Protein AF-A0A2N1PDI1-F1 (afdb_monomer_lite)

Radius of gyration: 28.23 Å; chains: 1; bounding box: 78×50×109 Å

Secondary structure (DSSP, 8-state):
--SHHHHHHHHHHHHTTT--------EEEEEEB-TT-PBPSS-SEEEEEETTTTEEEEEEB-TTSPBPSS-SEEEEEEGGGTEEEEEEB-TTSPBPSS-SEEEEE-TTT--EEEEEB-TTSPBPSS-SEEEEE-SSSSEEEEEEB-TTSPBPSS-SEEEEEETTEEEEEEB-TTSPBPSS-SEEEEESS---HHHHHTHHHHHHHTT-TT--------------GGG-S----------------

Sequence (245 aa):
MKSLKTMSIMIFLLLIIFGWIVSYTQDLEIYETNKYGIKDVTPSIIIDENSATGDYNVYSVSKYGLRNITPDAIIENNEYLGSWKIYRVSDYGIKDFISSLEAEKSDLDGIVRIYDVNELGFKNIAPSAIIERSTYSDEINIYNVNQYGIKNISPSEIIRKQGNQYNVYTVNEYGIQEITPDRIIEVKEQPTVFGIVLLPSIKQIKFDPGHSKLKVIQRTKELPDSLSEKEGWRSSKKKVELEKE

pLDDT: mean 72.47, std 21.96, range [25.58, 93.38]

Foldseek 3Di:
DPPPVVVVVVVVVVVVVPPPPQPFFWKKFKFFADPVQHTDPAGQKIWTARPVQRKIFIWGADSVNDTQPAGQWIWGDDPVQQKIFIWGADSVNRTDPAGQKMWGQDPPQRKIFIFGADPVNDTQPAGQWIWHQDPVFNKIFIFGADSVNHTDPAGQWIWHDDPQKIFIWGADSVNRTDPHGRMIMGIPGDDDVVVVVCVVVVVVSVDDPPPVPPPPPPPPDPDDPVPPPDPPDDDPDDDDDDDDD

Structure (mmCIF, N/CA/C/O backbone):
data_AF-A0A2N1PDI1-F1
#
_entry.id   AF-A0A2N1PDI1-F1
#
loop_
_atom_site.group_PDB
_atom_site.id
_atom_site.type_symbol
_atom_site.label_atom_id
_atom_site.label_alt_id
_atom_site.label_comp_id
_atom_site.label_asym_id
_atom_site.label_entity_id
_atom_site.label_seq_id
_atom_site.pdbx_PDB_ins_code
_atom_site.Cartn_x
_atom_site.Cartn_y
_atom_site.Cartn_z
_atom_site.occupancy
_atom_site.B_iso_or_equiv
_atom_site.auth_seq_id
_atom_site.auth_comp_id
_atom_site.auth_asym_id
_atom_site.auth_atom_id
_atom_site.pdbx_PDB_model_num
ATOM 1 N N . MET A 1 1 ? 59.670 -27.531 0.613 1.00 55.31 1 MET A N 1
ATOM 2 C CA . MET A 1 1 ? 58.278 -28.034 0.465 1.00 55.31 1 MET A CA 1
ATOM 3 C C . MET A 1 1 ? 57.358 -27.596 1.622 1.00 55.31 1 MET A C 1
ATOM 5 O O . MET A 1 1 ? 56.714 -28.432 2.241 1.00 55.31 1 MET A O 1
ATOM 9 N N . LYS A 1 2 ? 57.249 -26.291 1.926 1.00 51.41 2 LYS A N 1
ATOM 10 C CA . LYS A 1 2 ? 56.298 -25.759 2.937 1.00 51.41 2 LYS A CA 1
ATOM 11 C C . LYS A 1 2 ? 55.282 -24.749 2.372 1.00 51.41 2 LYS A C 1
ATOM 13 O O . LYS A 1 2 ? 54.486 -24.216 3.127 1.00 51.41 2 LYS A O 1
ATOM 18 N N . SER A 1 3 ? 55.271 -24.524 1.055 1.00 55.19 3 SER A N 1
ATOM 19 C CA . SER A 1 3 ? 54.490 -23.441 0.432 1.00 55.19 3 SER A CA 1
ATOM 20 C C . SER A 1 3 ? 53.137 -23.861 -0.156 1.00 55.19 3 SER A C 1
ATOM 22 O O . SER A 1 3 ? 52.322 -22.995 -0.442 1.00 55.19 3 SER A O 1
ATOM 24 N N . LEU A 1 4 ? 52.873 -25.162 -0.351 1.00 50.72 4 LEU A N 1
ATOM 25 C CA . LEU A 1 4 ? 51.616 -25.606 -0.979 1.00 50.72 4 LEU A CA 1
ATOM 26 C C . LEU A 1 4 ? 50.456 -25.776 0.018 1.00 50.72 4 LEU A C 1
ATOM 28 O O . LEU A 1 4 ? 49.300 -25.613 -0.358 1.00 50.72 4 LEU A O 1
ATOM 32 N N . LYS A 1 5 ? 50.738 -26.070 1.297 1.00 52.09 5 LYS A N 1
ATOM 33 C CA . LYS A 1 5 ? 49.682 -26.281 2.307 1.00 52.09 5 LYS A CA 1
ATOM 34 C C . LYS A 1 5 ? 49.028 -24.978 2.778 1.00 52.09 5 LYS A C 1
ATOM 36 O O . LYS A 1 5 ? 47.844 -24.979 3.080 1.00 52.09 5 LYS A O 1
ATOM 41 N N . THR A 1 6 ? 49.764 -23.870 2.801 1.00 52.34 6 THR A N 1
ATOM 42 C CA . THR A 1 6 ? 49.234 -22.558 3.209 1.00 52.34 6 THR A CA 1
ATOM 43 C C . THR A 1 6 ? 48.345 -21.930 2.136 1.00 52.34 6 THR A C 1
ATOM 45 O O . THR A 1 6 ? 47.346 -21.296 2.464 1.00 52.34 6 THR A O 1
ATOM 48 N N . MET A 1 7 ? 48.639 -22.175 0.857 1.00 49.62 7 MET A N 1
ATOM 49 C CA . MET A 1 7 ? 47.866 -21.617 -0.257 1.00 49.62 7 MET A CA 1
ATOM 50 C C . MET A 1 7 ? 46.490 -22.293 -0.421 1.00 49.62 7 MET A C 1
ATOM 52 O O . MET A 1 7 ? 45.510 -21.629 -0.744 1.00 49.62 7 MET A O 1
ATOM 56 N N . SER A 1 8 ? 46.381 -23.587 -0.090 1.00 48.78 8 SER A N 1
ATOM 57 C CA . SER A 1 8 ? 45.099 -24.312 -0.096 1.00 48.78 8 SER A CA 1
ATOM 58 C C . SER A 1 8 ? 44.165 -23.906 1.052 1.00 48.78 8 SER A C 1
ATOM 60 O O . SER A 1 8 ? 42.950 -23.984 0.901 1.00 48.78 8 SER A O 1
ATOM 62 N N . ILE A 1 9 ? 44.714 -23.458 2.187 1.00 53.00 9 ILE A N 1
ATOM 63 C CA . ILE A 1 9 ? 43.927 -23.001 3.345 1.00 53.00 9 ILE A CA 1
ATOM 64 C C . ILE A 1 9 ? 43.376 -21.587 3.105 1.00 53.00 9 ILE A C 1
ATOM 66 O O . ILE A 1 9 ? 42.239 -21.314 3.479 1.00 53.00 9 ILE A O 1
ATOM 70 N N . MET A 1 10 ? 44.114 -20.713 2.407 1.00 50.94 10 MET A N 1
ATOM 71 C CA . MET A 1 10 ? 43.600 -19.385 2.033 1.00 50.94 10 MET A CA 1
ATOM 72 C C . MET A 1 10 ? 42.449 -19.443 1.020 1.00 50.94 10 MET A C 1
ATOM 74 O O . MET A 1 10 ? 41.521 -18.652 1.132 1.00 50.94 10 MET A O 1
ATOM 78 N N . ILE A 1 11 ? 42.461 -20.383 0.069 1.00 52.34 11 ILE A N 1
ATOM 79 C CA . ILE A 1 11 ? 41.369 -20.528 -0.912 1.00 52.34 11 ILE A CA 1
ATOM 80 C C . ILE A 1 11 ? 40.102 -21.109 -0.261 1.00 52.34 11 ILE A C 1
ATOM 82 O O . ILE A 1 11 ? 38.995 -20.707 -0.612 1.00 52.34 11 ILE A O 1
ATOM 86 N N . PHE A 1 12 ? 40.246 -21.979 0.744 1.00 48.53 12 PHE A N 1
ATOM 87 C CA . PHE A 1 12 ? 39.106 -22.507 1.501 1.00 48.53 12 PHE A CA 1
ATOM 88 C C . PHE A 1 12 ? 38.491 -21.459 2.449 1.00 48.53 12 PHE A C 1
ATOM 90 O O . PHE A 1 12 ? 37.282 -21.453 2.654 1.00 48.53 12 PHE A O 1
ATOM 97 N N . LEU A 1 13 ? 39.297 -20.522 2.965 1.00 48.38 13 LEU A N 1
ATOM 98 C CA . LEU A 1 13 ? 38.814 -19.363 3.728 1.00 48.38 13 LEU A CA 1
ATOM 99 C C . LEU A 1 13 ? 38.155 -18.296 2.842 1.00 48.38 13 LEU A C 1
ATOM 101 O O . LEU A 1 13 ? 37.224 -17.643 3.297 1.00 48.38 13 LEU A O 1
ATOM 105 N N . LEU A 1 14 ? 38.573 -18.149 1.578 1.00 43.75 14 LEU A N 1
ATOM 106 C CA . LEU A 1 14 ? 37.973 -17.185 0.646 1.00 43.75 14 LEU A CA 1
ATOM 107 C C . LEU A 1 14 ? 36.560 -17.596 0.184 1.00 43.75 14 LEU A C 1
ATOM 109 O O . LEU A 1 14 ? 35.732 -16.735 -0.100 1.00 43.75 14 LEU A O 1
ATOM 113 N N . LEU A 1 15 ? 36.260 -18.900 0.148 1.00 45.69 15 LEU A N 1
ATOM 114 C CA . LEU A 1 15 ? 34.931 -19.416 -0.211 1.00 45.69 15 LEU A CA 1
ATOM 115 C C . LEU A 1 15 ? 33.895 -19.283 0.918 1.00 45.69 15 LEU A C 1
ATOM 117 O O . LEU A 1 15 ? 32.701 -19.267 0.635 1.00 45.69 15 LEU A O 1
ATOM 121 N N . ILE A 1 16 ? 34.323 -19.105 2.172 1.00 47.19 16 ILE A N 1
ATOM 122 C CA . ILE A 1 16 ? 33.414 -18.823 3.301 1.00 47.19 16 ILE A CA 1
ATOM 123 C C . ILE A 1 16 ? 32.913 -17.363 3.260 1.00 47.19 16 ILE A C 1
ATOM 125 O O . ILE A 1 16 ? 31.867 -17.054 3.819 1.00 47.19 16 ILE A O 1
ATOM 129 N N . ILE A 1 17 ? 33.596 -16.473 2.529 1.00 47.12 17 ILE A N 1
ATOM 130 C CA . ILE A 1 17 ? 33.218 -15.052 2.383 1.00 47.12 17 ILE A CA 1
ATOM 131 C C . ILE A 1 17 ? 32.268 -14.833 1.184 1.00 47.12 17 ILE A C 1
ATOM 133 O O . ILE A 1 17 ? 31.633 -13.790 1.072 1.00 47.12 17 ILE A O 1
ATOM 137 N N . PHE A 1 18 ? 32.112 -15.830 0.304 1.00 41.78 18 PHE A N 1
ATOM 138 C CA . PHE A 1 18 ? 31.147 -15.811 -0.807 1.00 41.78 18 PHE A CA 1
ATOM 139 C C . PHE A 1 18 ? 29.828 -16.531 -0.491 1.00 41.78 18 PHE A C 1
ATOM 141 O O . PHE A 1 18 ? 29.000 -16.731 -1.375 1.00 41.78 18 PHE A O 1
ATOM 148 N N . GLY A 1 19 ? 29.592 -16.865 0.777 1.00 41.03 19 GLY A N 1
ATOM 149 C CA . GLY A 1 19 ? 28.273 -17.220 1.285 1.00 41.03 19 GLY A CA 1
ATOM 150 C C . GLY A 1 19 ? 27.438 -15.978 1.585 1.00 41.03 19 GLY A C 1
ATOM 151 O O . GLY A 1 19 ? 26.934 -15.849 2.695 1.00 41.03 19 GLY A O 1
ATOM 152 N N . TRP A 1 20 ? 27.288 -15.061 0.622 1.00 40.12 20 TRP A N 1
ATOM 153 C CA . TRP A 1 20 ? 26.150 -14.142 0.641 1.00 40.12 20 TRP A CA 1
ATOM 154 C C . TRP A 1 20 ? 24.918 -14.994 0.350 1.00 40.12 20 TRP A C 1
ATOM 156 O O . TRP A 1 20 ? 24.455 -15.107 -0.782 1.00 40.12 20 TRP A O 1
ATOM 166 N N . ILE A 1 21 ? 24.436 -15.677 1.386 1.00 43.81 21 ILE A N 1
ATOM 167 C CA . ILE A 1 21 ? 23.048 -16.095 1.449 1.00 43.81 21 ILE A CA 1
ATOM 168 C C . ILE A 1 21 ? 22.286 -14.776 1.367 1.00 43.81 21 ILE A C 1
ATOM 170 O O . ILE A 1 21 ? 22.264 -14.005 2.324 1.00 43.81 21 ILE A O 1
ATOM 174 N N . VAL A 1 22 ? 21.760 -14.469 0.182 1.00 41.62 22 VAL A N 1
ATOM 175 C CA . VAL A 1 22 ? 20.726 -13.453 0.026 1.00 41.62 22 VAL A CA 1
ATOM 176 C C . VAL A 1 22 ? 19.531 -14.012 0.783 1.00 41.62 22 VAL A C 1
ATOM 178 O O . VAL A 1 22 ? 18.773 -14.832 0.269 1.00 41.62 22 VAL A O 1
ATOM 181 N N . SER A 1 23 ? 19.453 -13.672 2.063 1.00 40.41 23 SER A N 1
ATOM 182 C CA . SER A 1 23 ? 18.281 -13.927 2.880 1.00 40.41 23 SER A CA 1
ATOM 183 C C . SER A 1 23 ? 17.190 -13.003 2.351 1.00 40.41 23 SER A C 1
ATOM 185 O O . SER A 1 23 ? 17.252 -11.791 2.546 1.00 40.41 23 SER A O 1
ATOM 187 N N . TYR A 1 24 ? 16.243 -13.563 1.601 1.00 47.78 24 TYR A N 1
ATOM 188 C CA . TYR A 1 24 ? 14.961 -12.919 1.336 1.00 47.78 24 TYR A CA 1
ATOM 189 C C . TYR A 1 24 ? 14.162 -13.023 2.625 1.00 47.78 24 TYR A C 1
ATOM 191 O O . TYR A 1 24 ? 13.834 -14.136 3.031 1.00 47.78 24 TYR A O 1
ATOM 199 N N . THR A 1 25 ? 13.943 -11.906 3.307 1.00 52.75 25 THR A N 1
ATOM 200 C CA . THR A 1 25 ? 13.273 -11.929 4.610 1.00 52.75 25 THR A CA 1
ATOM 201 C C . THR A 1 25 ? 12.423 -10.686 4.833 1.00 52.75 25 THR A C 1
ATOM 203 O O . THR A 1 25 ? 12.722 -9.940 5.759 1.00 52.75 25 THR A O 1
ATOM 206 N N . GLN A 1 26 ? 11.429 -10.417 3.975 1.00 63.66 26 GLN A N 1
ATOM 207 C CA . GLN A 1 26 ? 10.231 -9.633 4.331 1.00 63.66 26 GLN A CA 1
ATOM 208 C C . GLN A 1 26 ? 9.075 -9.994 3.379 1.00 63.66 26 GLN A C 1
ATOM 210 O O . GLN A 1 26 ? 8.998 -9.460 2.273 1.00 63.66 26 GLN A O 1
ATOM 215 N N . ASP A 1 27 ? 8.163 -10.856 3.840 1.00 76.88 27 ASP A N 1
ATOM 216 C CA . ASP A 1 27 ? 6.909 -11.171 3.143 1.00 76.88 27 ASP A CA 1
ATOM 217 C C . ASP A 1 27 ? 5.730 -10.481 3.856 1.00 76.88 27 ASP A C 1
ATOM 219 O O . ASP A 1 27 ? 5.457 -10.725 5.044 1.00 76.88 27 ASP A O 1
ATOM 223 N N . LEU A 1 28 ? 5.014 -9.617 3.129 1.00 85.25 28 LEU A N 1
ATOM 224 C CA . LEU A 1 28 ? 3.706 -9.094 3.535 1.00 85.25 28 LEU A CA 1
ATOM 225 C C . LEU A 1 28 ? 2.612 -9.797 2.740 1.00 85.25 28 LEU A C 1
ATOM 227 O O . LEU A 1 28 ? 2.666 -9.882 1.514 1.00 85.25 28 LEU A O 1
ATOM 231 N N . GLU A 1 29 ? 1.564 -10.221 3.432 1.00 88.81 29 GLU A N 1
ATOM 232 C CA . GLU A 1 29 ? 0.389 -10.824 2.812 1.00 88.81 29 GLU A CA 1
ATOM 233 C C . GLU A 1 29 ? -0.846 -9.988 3.126 1.00 88.81 29 GLU A C 1
ATOM 235 O O . GLU A 1 29 ? -1.155 -9.727 4.288 1.00 88.81 29 GLU A O 1
ATOM 240 N N . ILE A 1 30 ? -1.582 -9.580 2.097 1.00 88.81 30 ILE A N 1
ATOM 241 C CA . ILE A 1 30 ? -2.824 -8.821 2.257 1.00 88.81 30 ILE A CA 1
ATOM 242 C C . ILE A 1 30 ? -3.985 -9.747 1.970 1.00 88.81 30 ILE A C 1
ATOM 244 O O . ILE A 1 30 ? -4.050 -10.357 0.907 1.00 88.81 30 ILE A O 1
ATOM 248 N N . TYR A 1 31 ? -4.927 -9.805 2.893 1.00 90.69 31 TYR A N 1
ATOM 249 C CA . TYR A 1 31 ? -6.137 -10.597 2.799 1.00 90.69 31 TYR A CA 1
ATOM 250 C C . TYR A 1 31 ? -7.337 -9.670 2.741 1.00 90.69 31 TYR A C 1
ATOM 252 O O . TYR A 1 31 ? -7.447 -8.768 3.571 1.00 90.69 31 TYR A O 1
ATOM 260 N N . GLU A 1 32 ? -8.254 -9.924 1.811 1.00 90.56 32 GLU A N 1
ATOM 261 C CA . GLU A 1 32 ? -9.591 -9.347 1.927 1.00 90.56 32 GLU A CA 1
ATOM 262 C C . GLU A 1 32 ? -10.326 -10.014 3.094 1.00 90.56 32 GLU A C 1
ATOM 264 O O . GLU A 1 32 ? -9.989 -11.121 3.543 1.00 90.56 32 GLU A O 1
ATOM 269 N N . THR A 1 33 ? -11.345 -9.331 3.591 1.00 90.56 33 THR A N 1
ATOM 270 C CA . THR A 1 33 ? -12.288 -9.892 4.548 1.00 90.56 33 THR A CA 1
ATOM 271 C C . THR A 1 33 ? -13.688 -9.904 3.951 1.00 90.56 33 THR A C 1
ATOM 273 O O . THR A 1 33 ? -14.038 -9.143 3.047 1.00 90.56 33 THR A O 1
ATOM 276 N N . ASN A 1 34 ? -14.538 -10.780 4.475 1.00 90.38 34 ASN A N 1
ATOM 277 C CA . ASN A 1 34 ? -15.964 -10.675 4.204 1.00 90.38 34 ASN A CA 1
ATOM 278 C C . ASN A 1 34 ? -16.613 -9.578 5.069 1.00 90.38 34 ASN A C 1
ATOM 280 O O . ASN A 1 34 ? -16.009 -9.043 5.993 1.00 90.38 34 ASN A O 1
ATOM 284 N N . LYS A 1 35 ? -17.908 -9.323 4.848 1.00 89.44 35 LYS A N 1
ATOM 285 C CA . LYS A 1 35 ? -18.717 -8.349 5.613 1.00 89.44 35 LYS A CA 1
ATOM 286 C C . LYS A 1 35 ? -18.777 -8.565 7.138 1.00 89.44 35 LYS A C 1
ATOM 288 O O . LYS A 1 35 ? -19.420 -7.793 7.838 1.00 89.44 35 LYS A O 1
ATOM 293 N N . TYR A 1 36 ? -18.217 -9.662 7.643 1.00 92.06 36 TYR A N 1
ATOM 294 C CA . TYR A 1 36 ? -18.117 -9.975 9.067 1.00 92.06 36 TYR A CA 1
ATOM 295 C C . TYR A 1 36 ? -16.684 -9.811 9.598 1.00 92.06 36 TYR A C 1
ATOM 297 O O . TYR A 1 36 ? -16.414 -10.186 10.737 1.00 92.06 36 TYR A O 1
ATOM 305 N N . GLY A 1 37 ? -15.757 -9.286 8.791 1.00 87.38 37 GLY A N 1
ATOM 306 C CA . GLY A 1 37 ? -14.348 -9.133 9.150 1.00 87.38 37 GLY A CA 1
ATOM 307 C C . GLY A 1 37 ? -13.577 -10.452 9.196 1.00 87.38 37 GLY A C 1
ATOM 308 O O . GLY A 1 37 ? -12.471 -10.493 9.731 1.00 87.38 37 GLY A O 1
ATOM 309 N N . ILE A 1 38 ? -14.149 -11.543 8.674 1.00 91.88 38 ILE A N 1
ATOM 310 C CA . ILE A 1 38 ? -13.460 -12.834 8.620 1.00 91.88 38 ILE A CA 1
ATOM 311 C C . ILE A 1 38 ? -12.529 -12.811 7.415 1.00 91.88 38 ILE A C 1
ATOM 313 O O . ILE A 1 38 ? -12.977 -12.602 6.287 1.00 91.88 38 ILE A O 1
ATOM 317 N N . LYS A 1 39 ? -11.247 -13.037 7.694 1.00 92.56 39 LYS A N 1
ATOM 318 C CA . LYS A 1 39 ? -10.157 -13.111 6.725 1.00 92.56 39 LYS A CA 1
ATOM 319 C C . LYS A 1 39 ? -10.370 -14.239 5.716 1.00 92.56 39 LYS A C 1
ATOM 321 O O . LYS A 1 39 ? -10.692 -15.362 6.118 1.00 92.56 39 LYS A O 1
ATOM 326 N N . ASP A 1 40 ? -10.106 -13.967 4.444 1.00 90.50 40 ASP A N 1
ATOM 327 C CA . ASP A 1 40 ? -10.005 -15.016 3.434 1.00 90.50 40 ASP A CA 1
ATOM 328 C C . ASP A 1 40 ? -8.859 -15.995 3.747 1.00 90.50 40 ASP A C 1
ATOM 330 O O . ASP A 1 40 ? -7.891 -15.679 4.442 1.00 90.50 40 ASP A O 1
ATOM 334 N N . VAL A 1 41 ? -8.975 -17.226 3.243 1.00 90.44 41 VAL A N 1
ATOM 335 C CA . VAL A 1 41 ? -7.961 -18.274 3.468 1.00 90.44 41 VAL A CA 1
ATOM 336 C C . VAL A 1 41 ? -6.702 -18.012 2.642 1.00 90.44 41 VAL A C 1
ATOM 338 O O . VAL A 1 41 ? -5.598 -18.326 3.078 1.00 90.44 41 VAL A O 1
ATOM 341 N N . THR A 1 42 ? -6.868 -17.441 1.452 1.00 89.44 42 THR A N 1
ATOM 342 C CA . THR A 1 42 ? -5.778 -17.108 0.533 1.00 89.44 42 THR A CA 1
ATOM 343 C C . THR A 1 42 ? -5.564 -15.600 0.516 1.00 89.44 42 THR A C 1
ATOM 345 O O . THR A 1 42 ? -6.559 -14.873 0.429 1.00 89.44 42 THR A O 1
ATOM 348 N N . PRO A 1 43 ? -4.312 -15.112 0.542 1.00 90.06 43 PRO A N 1
ATOM 349 C CA . PRO A 1 43 ? -4.062 -13.693 0.372 1.00 90.06 43 PRO A CA 1
ATOM 350 C C . PRO A 1 43 ? -4.513 -13.246 -1.018 1.00 90.06 43 PRO A C 1
ATOM 352 O O . PRO A 1 43 ? -4.589 -14.030 -1.962 1.00 90.06 43 PRO A O 1
ATOM 355 N N . SER A 1 44 ? -4.828 -11.966 -1.125 1.00 87.00 44 SER A N 1
ATOM 356 C CA . SER A 1 44 ? -5.201 -11.277 -2.349 1.00 87.00 44 SER A CA 1
ATOM 357 C C . SER A 1 44 ? -3.976 -10.618 -3.007 1.00 87.00 44 SER A C 1
ATOM 359 O O . SER A 1 44 ? -3.972 -10.443 -4.233 1.00 87.00 44 SER A O 1
ATOM 361 N N . ILE A 1 45 ? -2.956 -10.271 -2.209 1.00 87.44 45 ILE A N 1
ATOM 362 C CA . ILE A 1 45 ? -1.675 -9.678 -2.618 1.00 87.44 45 ILE A CA 1
ATOM 363 C C . ILE A 1 45 ? -0.552 -10.249 -1.739 1.00 87.44 45 ILE A C 1
ATOM 365 O O . ILE A 1 45 ? -0.740 -10.424 -0.534 1.00 87.44 45 ILE A O 1
ATOM 369 N N . ILE A 1 46 ? 0.611 -10.490 -2.341 1.00 87.69 46 ILE A N 1
ATOM 370 C CA . ILE A 1 46 ? 1.879 -10.785 -1.665 1.00 87.69 46 ILE A CA 1
ATOM 371 C C . ILE A 1 46 ? 2.884 -9.692 -2.035 1.00 87.69 46 ILE A C 1
ATOM 373 O O . ILE A 1 46 ? 2.928 -9.265 -3.190 1.00 87.69 46 ILE A O 1
ATOM 377 N N . ILE A 1 47 ? 3.672 -9.232 -1.069 1.00 86.62 47 ILE A N 1
ATOM 378 C CA . ILE A 1 47 ? 4.752 -8.272 -1.288 1.00 86.62 47 ILE A CA 1
ATOM 379 C C . ILE A 1 47 ? 6.045 -8.864 -0.742 1.00 86.62 47 ILE A C 1
ATOM 381 O O . ILE A 1 47 ? 6.126 -9.121 0.458 1.00 86.62 47 ILE A O 1
ATOM 385 N N . ASP A 1 48 ? 7.034 -9.007 -1.619 1.00 87.19 48 ASP A N 1
ATOM 386 C CA . ASP A 1 48 ? 8.361 -9.525 -1.286 1.00 87.19 48 ASP A CA 1
ATOM 387 C C . ASP A 1 48 ? 9.353 -8.351 -1.297 1.00 87.19 48 ASP A C 1
ATOM 389 O O . ASP A 1 48 ? 9.457 -7.648 -2.308 1.00 87.19 48 ASP A O 1
ATOM 393 N N . GLU A 1 49 ? 10.114 -8.136 -0.224 1.00 81.62 49 GLU A N 1
ATOM 394 C CA . GLU A 1 49 ? 11.226 -7.172 -0.235 1.00 81.62 49 GLU A CA 1
ATOM 395 C C . GLU A 1 49 ? 12.531 -7.812 -0.728 1.00 81.62 49 GLU A C 1
ATOM 397 O O . GLU A 1 49 ? 12.919 -8.922 -0.350 1.00 81.62 49 GLU A O 1
ATOM 402 N N . ASN A 1 50 ? 13.266 -7.064 -1.540 1.00 81.25 50 ASN A N 1
ATOM 403 C CA . ASN A 1 50 ? 14.655 -7.333 -1.845 1.00 81.25 50 ASN A CA 1
ATOM 404 C C . ASN A 1 50 ? 15.545 -6.776 -0.727 1.00 81.25 50 ASN A C 1
ATOM 406 O O . ASN A 1 50 ? 15.831 -5.583 -0.691 1.00 81.25 50 ASN A O 1
ATOM 410 N N . SER A 1 51 ? 16.059 -7.649 0.139 1.00 73.19 51 SER A N 1
ATOM 411 C CA . SER A 1 51 ? 16.911 -7.264 1.274 1.00 73.19 51 SER A CA 1
ATOM 412 C C . SER A 1 51 ? 18.214 -6.550 0.892 1.00 73.19 51 SER A C 1
ATOM 414 O O . SER A 1 51 ? 18.817 -5.889 1.736 1.00 73.19 51 SER A O 1
ATOM 416 N N . ALA A 1 52 ? 18.667 -6.665 -0.361 1.00 77.56 52 ALA A N 1
ATOM 417 C CA . ALA A 1 52 ? 19.865 -5.979 -0.834 1.00 77.56 52 ALA A CA 1
ATOM 418 C C . ALA A 1 52 ? 19.601 -4.524 -1.251 1.00 77.56 52 ALA A C 1
ATOM 420 O O . ALA A 1 52 ? 20.514 -3.703 -1.170 1.00 77.56 52 ALA A O 1
ATOM 421 N N . THR A 1 53 ? 18.390 -4.210 -1.723 1.00 80.62 53 THR A N 1
ATOM 422 C CA . THR A 1 53 ? 18.048 -2.872 -2.239 1.00 80.62 53 THR A CA 1
ATOM 423 C C . THR A 1 53 ? 16.995 -2.143 -1.407 1.00 80.62 53 THR A C 1
ATOM 425 O O . THR A 1 53 ? 16.914 -0.923 -1.483 1.00 80.62 53 THR A O 1
ATOM 428 N N . GLY A 1 54 ? 16.216 -2.861 -0.596 1.00 78.75 54 GLY A N 1
ATOM 429 C CA . GLY A 1 54 ? 15.042 -2.338 0.104 1.00 78.75 54 GLY A CA 1
ATOM 430 C C . GLY A 1 54 ? 13.834 -2.104 -0.811 1.00 78.75 54 GLY A C 1
ATOM 431 O O . GLY A 1 54 ? 12.862 -1.488 -0.374 1.00 78.75 54 GLY A O 1
ATOM 432 N N . ASP A 1 55 ? 13.901 -2.551 -2.070 1.00 86.44 55 ASP A N 1
ATOM 433 C CA . ASP A 1 55 ? 12.800 -2.459 -3.032 1.00 86.44 55 ASP A CA 1
ATOM 434 C C . ASP A 1 55 ? 11.787 -3.582 -2.807 1.00 86.44 55 ASP A C 1
ATOM 436 O O . ASP A 1 55 ? 12.144 -4.665 -2.346 1.00 86.44 55 ASP A O 1
ATOM 440 N N . TYR A 1 56 ? 10.540 -3.371 -3.219 1.00 86.31 56 TYR A N 1
ATOM 441 C CA . TYR A 1 56 ? 9.471 -4.353 -3.054 1.00 86.31 56 TYR A CA 1
ATOM 442 C C . TYR A 1 56 ? 8.906 -4.812 -4.395 1.00 86.31 56 TYR A C 1
ATOM 444 O O . TYR A 1 56 ? 8.601 -4.000 -5.266 1.00 86.31 56 TYR A O 1
ATOM 452 N N . ASN A 1 57 ? 8.689 -6.114 -4.532 1.00 89.00 57 ASN A N 1
ATOM 453 C CA . ASN A 1 57 ? 7.924 -6.714 -5.616 1.00 89.00 57 ASN A CA 1
ATOM 454 C C . ASN A 1 57 ? 6.505 -6.995 -5.133 1.00 89.00 57 ASN A C 1
ATOM 456 O O . ASN A 1 57 ? 6.319 -7.642 -4.106 1.00 89.00 57 ASN A O 1
ATOM 460 N N . VAL A 1 58 ? 5.505 -6.542 -5.880 1.00 88.38 58 VAL A N 1
ATOM 461 C CA . VAL A 1 58 ? 4.091 -6.699 -5.534 1.00 88.38 58 VAL A CA 1
ATOM 462 C C . VAL A 1 58 ? 3.445 -7.693 -6.488 1.00 88.38 58 VAL A C 1
ATOM 464 O O . VAL A 1 58 ? 3.491 -7.501 -7.701 1.00 88.38 58 VAL A O 1
ATOM 467 N N . TYR A 1 59 ? 2.805 -8.724 -5.944 1.00 87.12 59 TYR A N 1
ATOM 468 C CA . TYR A 1 59 ? 2.156 -9.790 -6.700 1.00 87.12 59 TYR A CA 1
ATOM 469 C C . TYR A 1 59 ? 0.686 -9.901 -6.326 1.00 87.12 59 TYR A C 1
ATOM 471 O O . TYR A 1 59 ? 0.333 -10.049 -5.155 1.00 87.12 59 TYR A O 1
ATOM 479 N N . SER A 1 60 ? -0.184 -9.932 -7.321 1.00 86.31 60 SER A N 1
ATOM 480 C CA . SER A 1 60 ? -1.542 -10.420 -7.166 1.00 86.31 60 SER A CA 1
ATOM 481 C C . SER A 1 60 ? -1.540 -11.932 -6.995 1.00 86.31 60 SER A C 1
ATOM 483 O O . SER A 1 60 ? -0.711 -12.676 -7.535 1.00 86.31 60 SER A O 1
ATOM 485 N N . VAL A 1 61 ? -2.504 -12.386 -6.204 1.00 85.56 61 VAL A N 1
ATOM 486 C CA . VAL A 1 61 ? -2.714 -13.797 -5.917 1.00 85.56 61 VAL A CA 1
ATOM 487 C C . VAL A 1 61 ? -4.098 -14.181 -6.408 1.00 85.56 61 VAL A C 1
ATOM 489 O O . VAL A 1 61 ? -5.099 -13.513 -6.137 1.00 85.56 61 VAL A O 1
ATOM 492 N N . SER A 1 62 ? -4.154 -15.265 -7.175 1.00 84.69 62 SER A N 1
ATOM 493 C CA . SER A 1 62 ? -5.415 -15.832 -7.639 1.00 84.69 62 SER A CA 1
ATOM 494 C C . SER A 1 62 ? -6.241 -16.367 -6.467 1.00 84.69 62 SER A C 1
ATOM 496 O O . SER A 1 62 ? -5.714 -16.732 -5.420 1.00 84.69 62 SER A O 1
ATOM 498 N N . LYS A 1 63 ? -7.547 -16.558 -6.683 1.00 83.38 63 LYS A N 1
ATOM 499 C CA . LYS A 1 63 ? -8.450 -17.198 -5.703 1.00 83.38 63 LYS A CA 1
ATOM 500 C C . LYS A 1 63 ? -8.041 -18.617 -5.265 1.00 83.38 63 LYS A C 1
ATOM 502 O O . LYS A 1 63 ? -8.677 -19.192 -4.392 1.00 83.38 63 LYS A O 1
ATOM 507 N N . TYR A 1 64 ? -7.043 -19.211 -5.919 1.00 86.12 64 TYR A N 1
ATOM 508 C CA . TYR A 1 64 ? -6.494 -20.525 -5.590 1.00 86.12 64 TYR A CA 1
ATOM 509 C C . TYR A 1 64 ? -5.165 -20.436 -4.822 1.00 86.12 64 TYR A C 1
ATOM 511 O O . TYR A 1 64 ? -4.522 -21.460 -4.615 1.00 86.12 64 TYR A O 1
ATOM 519 N N . GLY A 1 65 ? -4.727 -19.236 -4.427 1.00 83.88 65 GLY A N 1
ATOM 520 C CA . GLY A 1 65 ? -3.468 -19.026 -3.708 1.00 83.88 65 GLY A CA 1
ATOM 521 C C . GLY A 1 65 ? -2.220 -19.062 -4.595 1.00 83.88 65 GLY A C 1
ATOM 522 O O . GLY A 1 65 ? -1.108 -19.050 -4.081 1.00 83.88 65 GLY A O 1
ATOM 523 N N . LEU A 1 66 ? -2.376 -19.110 -5.922 1.00 83.31 66 LEU A N 1
ATOM 524 C CA . LEU A 1 66 ? -1.248 -19.041 -6.855 1.00 83.31 66 LEU A CA 1
ATOM 525 C C . LEU A 1 66 ? -0.943 -17.579 -7.178 1.00 83.31 66 LEU A C 1
ATOM 527 O O . LEU A 1 66 ? -1.829 -16.884 -7.685 1.00 83.31 66 LEU A O 1
ATOM 531 N N . ARG A 1 67 ? 0.288 -17.142 -6.890 1.00 84.88 67 ARG A N 1
ATOM 532 C CA . ARG A 1 67 ? 0.812 -15.825 -7.281 1.00 84.88 67 ARG A CA 1
ATOM 533 C C . ARG A 1 67 ? 1.332 -15.827 -8.717 1.00 84.88 67 ARG A C 1
ATOM 535 O O . ARG A 1 67 ? 1.759 -16.872 -9.216 1.00 84.88 67 ARG A O 1
ATOM 542 N N . ASN A 1 68 ? 1.331 -14.660 -9.353 1.00 77.38 68 ASN A N 1
ATOM 543 C CA . ASN A 1 68 ? 1.971 -14.476 -10.655 1.00 77.38 68 ASN A CA 1
ATOM 544 C C . ASN A 1 68 ? 3.487 -14.729 -10.568 1.00 77.38 68 ASN A C 1
ATOM 546 O O . ASN A 1 68 ? 4.110 -14.520 -9.528 1.00 77.38 68 ASN A O 1
ATOM 550 N N . ILE A 1 69 ? 4.083 -15.202 -11.668 1.00 83.00 69 ILE A N 1
ATOM 551 C CA . ILE A 1 69 ? 5.540 -15.423 -11.753 1.00 83.00 69 ILE A CA 1
ATOM 552 C C . ILE A 1 69 ? 6.271 -14.079 -11.820 1.00 83.00 69 ILE A C 1
ATOM 554 O O . ILE A 1 69 ? 7.334 -13.912 -11.228 1.00 83.00 69 ILE A O 1
ATOM 558 N N . THR A 1 70 ? 5.696 -13.129 -12.550 1.00 86.44 70 THR A N 1
ATOM 559 C CA . THR A 1 70 ? 6.160 -11.748 -12.631 1.00 86.44 70 THR A CA 1
ATOM 560 C C . THR A 1 70 ? 5.394 -10.898 -11.622 1.00 86.44 70 THR A C 1
ATOM 562 O O . THR A 1 70 ? 4.197 -11.132 -11.435 1.00 86.44 70 THR A O 1
ATOM 565 N N . PRO A 1 71 ? 6.044 -9.917 -10.974 1.00 89.88 71 PRO A N 1
ATOM 566 C CA . PRO A 1 71 ? 5.322 -8.945 -10.169 1.00 89.88 71 PRO A CA 1
ATOM 567 C C . PRO A 1 71 ? 4.397 -8.116 -11.058 1.00 89.88 71 PRO A C 1
ATOM 569 O O . PRO A 1 71 ? 4.672 -7.937 -12.242 1.00 89.88 71 PRO A O 1
ATOM 572 N N . ASP A 1 72 ? 3.330 -7.587 -10.471 1.00 85.69 72 ASP A N 1
ATOM 573 C CA . ASP A 1 72 ? 2.451 -6.609 -11.116 1.00 85.69 72 ASP A CA 1
ATOM 574 C C . ASP A 1 72 ? 2.997 -5.182 -10.935 1.00 85.69 72 ASP A C 1
ATOM 576 O O . ASP A 1 72 ? 2.717 -4.279 -11.728 1.00 85.69 72 ASP A O 1
ATOM 580 N N . ALA A 1 73 ? 3.798 -4.966 -9.885 1.00 88.69 73 ALA A N 1
ATOM 581 C CA . ALA A 1 73 ? 4.473 -3.702 -9.635 1.00 88.69 73 ALA A CA 1
ATOM 582 C C . ALA A 1 73 ? 5.785 -3.866 -8.866 1.00 88.69 73 ALA A C 1
ATOM 584 O O . ALA A 1 73 ? 5.972 -4.816 -8.106 1.00 88.69 73 ALA A O 1
ATOM 585 N N . ILE A 1 74 ? 6.667 -2.888 -9.046 1.00 89.69 74 ILE A N 1
ATOM 586 C CA . ILE A 1 74 ? 7.912 -2.734 -8.296 1.00 89.69 74 ILE A CA 1
ATOM 587 C C . ILE A 1 74 ? 7.856 -1.402 -7.559 1.00 89.69 74 ILE A C 1
ATOM 589 O O . ILE A 1 74 ? 7.565 -0.366 -8.157 1.00 89.69 74 ILE A O 1
ATOM 593 N N . ILE A 1 75 ? 8.145 -1.430 -6.267 1.00 88.88 75 ILE A N 1
ATOM 594 C CA . ILE A 1 75 ? 8.295 -0.247 -5.430 1.00 88.88 75 ILE A CA 1
ATOM 595 C C . ILE A 1 75 ? 9.785 -0.047 -5.209 1.00 88.88 75 ILE A C 1
ATOM 597 O O . ILE A 1 75 ? 10.409 -0.823 -4.491 1.00 88.88 75 ILE A O 1
ATOM 601 N N . GLU A 1 76 ? 10.347 0.989 -5.813 1.00 90.19 76 GLU A N 1
ATOM 602 C CA . GLU A 1 76 ? 11.722 1.389 -5.541 1.00 90.19 76 GLU A CA 1
ATOM 603 C C . GLU A 1 76 ? 11.767 2.268 -4.300 1.00 90.19 76 GLU A C 1
ATOM 605 O O . GLU A 1 76 ? 11.006 3.237 -4.191 1.00 90.19 76 GLU A O 1
ATOM 610 N N . ASN A 1 77 ? 12.663 1.936 -3.379 1.00 84.75 77 ASN A N 1
ATOM 611 C CA . ASN A 1 77 ? 12.841 2.653 -2.127 1.00 84.75 77 ASN A CA 1
ATOM 612 C C . ASN A 1 77 ? 14.120 3.488 -2.177 1.00 84.75 77 ASN A C 1
ATOM 614 O O . ASN A 1 77 ? 15.222 2.974 -2.350 1.00 84.75 77 ASN A O 1
ATOM 618 N N . ASN A 1 78 ? 13.983 4.794 -1.974 1.00 84.94 78 ASN A N 1
ATOM 619 C CA . ASN A 1 78 ? 15.107 5.670 -1.704 1.00 84.94 78 ASN A CA 1
ATOM 620 C C . ASN A 1 78 ? 15.047 6.121 -0.247 1.00 84.94 78 ASN A C 1
ATOM 622 O O . ASN A 1 78 ? 14.527 7.193 0.076 1.00 84.94 78 ASN A O 1
ATOM 626 N N . GLU A 1 79 ? 15.608 5.286 0.625 1.00 76.62 79 GLU A N 1
ATOM 627 C CA . GLU A 1 79 ? 15.593 5.501 2.070 1.00 76.62 79 GLU A CA 1
ATOM 628 C C . GLU A 1 79 ? 16.282 6.815 2.461 1.00 76.62 79 GLU A C 1
ATOM 630 O O . GLU A 1 79 ? 15.789 7.535 3.327 1.00 76.62 79 GLU A O 1
ATOM 635 N N . TYR A 1 80 ? 17.369 7.179 1.769 1.00 78.56 80 TYR A N 1
ATOM 636 C CA . TYR A 1 80 ? 18.109 8.417 2.027 1.00 78.56 80 TYR A CA 1
ATOM 637 C C . TYR A 1 80 ? 17.261 9.673 1.792 1.00 78.56 80 TYR A C 1
ATOM 639 O O . TYR A 1 80 ? 17.398 10.656 2.515 1.00 78.56 80 TYR A O 1
ATOM 647 N N . LEU A 1 81 ? 16.395 9.646 0.778 1.00 81.81 81 LEU A N 1
ATOM 648 C CA . LEU A 1 81 ? 15.494 10.754 0.456 1.00 81.81 81 LEU A CA 1
ATOM 649 C C . LEU A 1 81 ? 14.110 10.610 1.102 1.00 81.81 81 LEU A C 1
ATOM 651 O O . LEU A 1 81 ? 13.261 11.470 0.883 1.00 81.81 81 LEU A O 1
ATOM 655 N N . GLY A 1 82 ? 13.848 9.513 1.820 1.00 83.56 82 GLY A N 1
ATOM 656 C CA . GLY A 1 82 ? 12.516 9.191 2.328 1.00 83.56 82 GLY A CA 1
ATOM 657 C C . GLY A 1 82 ? 11.462 9.159 1.219 1.00 83.56 82 GLY A C 1
ATOM 658 O O . GLY A 1 82 ? 10.349 9.642 1.424 1.00 83.56 82 GLY A O 1
ATOM 659 N N . SER A 1 83 ? 11.818 8.660 0.032 1.00 88.12 83 SER A N 1
ATOM 660 C CA . SER A 1 83 ? 10.925 8.639 -1.130 1.00 88.12 83 SER A CA 1
ATOM 661 C C . SER A 1 83 ? 10.790 7.248 -1.726 1.00 88.12 83 SER A C 1
ATOM 663 O O .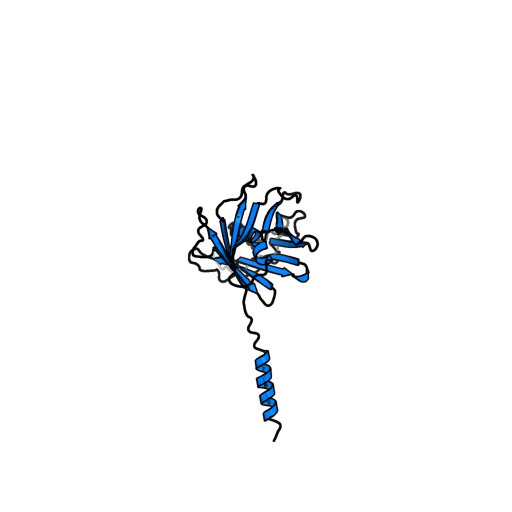 SER A 1 83 ? 11.719 6.443 -1.685 1.00 88.12 83 SER A O 1
ATOM 665 N N . TRP A 1 84 ? 9.626 6.979 -2.306 1.00 88.94 84 TRP A N 1
ATOM 666 C CA . TRP A 1 84 ? 9.316 5.719 -2.965 1.00 88.94 84 TRP A CA 1
ATOM 667 C C . TRP A 1 84 ? 8.708 5.978 -4.328 1.00 88.94 84 TRP A C 1
ATOM 669 O O . TRP A 1 84 ? 7.918 6.908 -4.498 1.00 88.94 84 TRP A O 1
ATOM 679 N N . LYS A 1 85 ? 9.038 5.124 -5.290 1.00 90.88 85 LYS A N 1
ATOM 680 C CA . LYS A 1 85 ? 8.472 5.173 -6.636 1.00 90.88 85 LYS A CA 1
ATOM 681 C C . LYS A 1 85 ? 7.828 3.845 -6.961 1.00 90.88 85 LYS A C 1
ATOM 683 O O . LYS A 1 85 ? 8.449 2.803 -6.796 1.00 90.88 85 LYS A O 1
ATOM 688 N N . ILE A 1 86 ? 6.590 3.881 -7.431 1.00 90.06 86 ILE A N 1
ATOM 689 C CA . ILE A 1 86 ? 5.847 2.677 -7.794 1.00 90.06 86 ILE A CA 1
ATOM 690 C C . ILE A 1 86 ? 5.815 2.592 -9.313 1.00 90.06 86 ILE A C 1
ATOM 692 O O . ILE A 1 86 ? 5.308 3.499 -9.970 1.00 90.06 86 ILE A O 1
ATOM 696 N N . TYR A 1 87 ? 6.340 1.506 -9.861 1.00 90.06 87 TYR A N 1
ATOM 697 C CA . TYR A 1 87 ? 6.344 1.209 -11.287 1.00 90.06 87 TYR A CA 1
ATOM 698 C C . TYR A 1 87 ? 5.431 0.031 -11.551 1.00 90.06 87 TYR A C 1
ATOM 700 O O . TYR A 1 87 ? 5.492 -0.977 -10.845 1.00 90.06 87 TYR A O 1
ATOM 708 N N . ARG A 1 88 ? 4.622 0.130 -12.601 1.00 88.88 88 ARG A N 1
ATOM 709 C CA . ARG A 1 88 ? 3.900 -1.034 -13.103 1.00 88.88 88 ARG A CA 1
ATOM 710 C C . ARG A 1 88 ? 4.878 -1.966 -13.803 1.00 88.88 88 ARG A C 1
ATOM 712 O O . ARG A 1 88 ? 5.912 -1.546 -14.331 1.00 88.88 88 ARG A O 1
ATOM 719 N N . VAL A 1 89 ? 4.535 -3.241 -13.791 1.00 86.06 89 VAL A N 1
ATOM 720 C CA . VAL A 1 89 ? 5.251 -4.276 -14.520 1.00 86.06 89 VAL A CA 1
ATOM 721 C C . VAL A 1 89 ? 4.259 -4.928 -15.467 1.00 86.06 89 VAL A C 1
ATOM 723 O O . VAL A 1 89 ? 3.165 -5.323 -15.077 1.00 86.06 89 VAL A O 1
ATOM 726 N N . SER A 1 90 ? 4.625 -4.983 -16.741 1.00 85.31 90 SER A N 1
ATOM 727 C CA . SER A 1 90 ? 3.816 -5.659 -17.755 1.00 85.31 90 SER A CA 1
ATOM 728 C C . SER A 1 90 ? 3.755 -7.169 -17.515 1.00 85.31 90 SER A C 1
ATOM 730 O O . SER A 1 90 ? 4.643 -7.743 -16.885 1.00 85.31 90 SER A O 1
ATOM 732 N N . ASP A 1 91 ? 2.793 -7.839 -18.150 1.00 82.44 91 ASP A N 1
ATOM 733 C CA . ASP A 1 91 ? 2.650 -9.306 -18.132 1.00 82.44 91 ASP A CA 1
ATOM 734 C C . ASP A 1 91 ? 3.912 -10.066 -18.600 1.00 82.44 91 ASP A C 1
ATOM 736 O O . ASP A 1 91 ? 4.050 -11.268 -18.379 1.00 82.44 91 ASP A O 1
ATOM 740 N N . TYR A 1 92 ? 4.847 -9.375 -19.260 1.00 85.56 92 TYR A N 1
ATOM 741 C CA . TYR A 1 92 ? 6.131 -9.918 -19.707 1.00 85.56 92 TYR A CA 1
ATOM 742 C C . TYR A 1 92 ? 7.283 -9.670 -18.720 1.00 85.56 92 TYR A C 1
ATOM 744 O O . TYR A 1 92 ? 8.438 -9.944 -19.048 1.00 85.56 92 TYR A O 1
ATOM 752 N N . GLY A 1 93 ? 7.006 -9.124 -17.534 1.00 86.38 93 GLY A N 1
ATOM 753 C CA . GLY A 1 93 ? 8.014 -8.807 -16.521 1.00 86.38 93 GLY A CA 1
ATOM 754 C C . GLY A 1 93 ? 8.834 -7.551 -16.824 1.00 86.38 93 GLY A C 1
ATOM 755 O O . GLY A 1 93 ? 9.874 -7.332 -16.207 1.00 86.38 93 GLY A O 1
ATOM 756 N N . ILE A 1 94 ? 8.401 -6.724 -17.781 1.00 87.69 94 ILE A N 1
ATOM 757 C CA . ILE A 1 94 ? 9.083 -5.469 -18.116 1.00 87.69 94 ILE A CA 1
ATOM 758 C C . ILE A 1 94 ? 8.498 -4.358 -17.250 1.00 87.69 94 ILE A C 1
ATOM 760 O O . ILE A 1 94 ? 7.305 -4.069 -17.359 1.00 87.69 94 ILE A O 1
ATOM 764 N N . LYS A 1 95 ? 9.351 -3.760 -16.416 1.00 91.44 95 LYS A N 1
ATOM 765 C CA . LYS A 1 95 ? 9.057 -2.578 -15.600 1.00 91.44 95 LYS A CA 1
ATOM 766 C C . LYS A 1 95 ? 8.908 -1.338 -16.479 1.00 91.44 95 LYS A C 1
ATOM 768 O O . LYS A 1 95 ? 9.731 -1.120 -17.372 1.00 91.44 95 LYS A O 1
ATOM 773 N N . ASP A 1 96 ? 7.912 -0.513 -16.185 1.00 89.00 96 ASP A N 1
ATOM 774 C CA . ASP A 1 96 ? 7.747 0.782 -16.836 1.00 89.00 96 ASP A CA 1
ATOM 775 C C . ASP A 1 96 ? 8.945 1.708 -16.574 1.00 89.00 96 ASP A C 1
ATOM 777 O O . ASP A 1 96 ? 9.595 1.664 -15.529 1.00 89.00 96 ASP A O 1
ATOM 781 N N . PHE A 1 97 ? 9.237 2.581 -17.539 1.00 90.75 97 PHE A N 1
ATOM 782 C CA . PHE A 1 97 ? 10.286 3.598 -17.393 1.00 90.75 97 PHE A CA 1
ATOM 783 C C . PHE A 1 97 ? 9.852 4.772 -16.512 1.00 90.75 97 PHE A C 1
ATOM 785 O O . PHE A 1 97 ? 10.695 5.456 -15.936 1.00 90.75 97 PHE A O 1
ATOM 792 N N . ILE A 1 98 ? 8.545 5.020 -16.450 1.00 89.94 98 ILE A N 1
ATOM 793 C CA . ILE A 1 98 ? 7.930 6.108 -15.699 1.00 89.94 98 ILE A CA 1
ATOM 794 C C . ILE A 1 98 ? 7.146 5.474 -14.555 1.00 89.94 98 ILE A C 1
ATOM 796 O O . ILE A 1 98 ? 6.364 4.550 -14.776 1.00 89.94 98 ILE A O 1
ATOM 800 N N . SER A 1 99 ? 7.375 5.945 -13.332 1.00 90.88 99 SER A N 1
ATOM 801 C CA . SER A 1 99 ? 6.588 5.527 -12.176 1.00 90.88 99 SER A CA 1
ATOM 802 C C . SER A 1 99 ? 5.138 5.970 -12.349 1.00 90.88 99 SER A C 1
ATOM 804 O O . SER A 1 99 ? 4.867 7.033 -12.896 1.00 90.88 99 SER A O 1
ATOM 806 N N . SER A 1 100 ? 4.189 5.171 -11.871 1.00 86.88 100 SER A N 1
ATOM 807 C CA . SER A 1 100 ? 2.784 5.574 -11.811 1.00 86.88 100 SER A CA 1
ATOM 808 C C . SER A 1 100 ? 2.502 6.470 -10.608 1.00 86.88 100 SER A C 1
ATOM 810 O O . SER A 1 100 ? 1.611 7.313 -10.660 1.00 86.88 100 SER A O 1
ATOM 812 N N . LEU A 1 101 ? 3.241 6.267 -9.513 1.00 88.69 101 LEU A N 1
ATOM 813 C CA . LEU A 1 101 ? 3.067 6.989 -8.257 1.00 88.69 101 LEU A CA 1
ATOM 814 C C . LEU A 1 101 ? 4.423 7.290 -7.624 1.00 88.69 101 LEU A C 1
ATOM 816 O O . LEU A 1 101 ? 5.362 6.494 -7.729 1.00 88.69 101 LEU A O 1
ATOM 820 N N . GLU A 1 102 ? 4.489 8.400 -6.903 1.00 90.50 102 GLU A N 1
ATOM 821 C CA . GLU A 1 102 ? 5.611 8.742 -6.033 1.00 90.50 102 GLU A CA 1
ATOM 822 C C . GLU A 1 102 ? 5.101 9.044 -4.630 1.00 90.50 102 GLU A C 1
ATOM 824 O O . GLU A 1 102 ? 4.087 9.717 -4.458 1.00 90.50 102 GLU A O 1
ATOM 829 N N . ALA A 1 103 ? 5.800 8.545 -3.619 1.00 89.31 103 ALA A N 1
ATOM 830 C CA . ALA A 1 103 ? 5.529 8.856 -2.229 1.00 89.31 103 ALA A CA 1
ATOM 831 C C . ALA A 1 103 ? 6.738 9.540 -1.603 1.00 89.31 103 ALA A C 1
ATOM 833 O O . ALA A 1 103 ? 7.874 9.155 -1.859 1.00 89.31 103 ALA A O 1
ATOM 834 N N . GLU A 1 104 ? 6.491 10.534 -0.762 1.00 90.25 104 GLU A N 1
ATOM 835 C CA . GLU A 1 104 ? 7.532 11.307 -0.091 1.00 90.25 104 GLU A CA 1
ATOM 836 C C . GLU A 1 104 ? 7.179 11.463 1.379 1.00 90.25 104 GLU A C 1
ATOM 838 O O . GLU A 1 104 ? 6.092 11.937 1.730 1.00 90.25 104 GLU A O 1
ATOM 843 N N . LYS A 1 105 ? 8.105 11.071 2.246 1.00 87.00 105 LYS A N 1
ATOM 844 C CA . LYS A 1 105 ? 8.030 11.301 3.679 1.00 87.00 105 LYS A CA 1
ATOM 845 C C . LYS A 1 105 ? 8.677 12.638 3.998 1.00 87.00 105 LYS A C 1
ATOM 847 O O . LYS A 1 105 ? 9.808 12.904 3.617 1.00 87.00 105 LYS A O 1
ATOM 852 N N . SER A 1 106 ? 7.962 13.464 4.743 1.00 86.12 106 SER A N 1
ATOM 853 C CA . SER A 1 106 ? 8.520 14.690 5.293 1.00 86.12 106 SER A CA 1
ATOM 854 C C . SER A 1 106 ? 9.279 14.391 6.584 1.00 86.12 106 SER A C 1
ATOM 856 O O . SER A 1 106 ? 8.749 13.775 7.512 1.00 86.12 106 SER A O 1
ATOM 858 N N . ASP A 1 107 ? 10.523 14.859 6.653 1.00 80.81 107 ASP A N 1
ATOM 859 C CA . ASP A 1 107 ? 11.386 14.692 7.827 1.00 80.81 107 ASP A CA 1
ATOM 860 C C . ASP A 1 107 ? 10.894 15.482 9.047 1.00 80.81 107 ASP A C 1
ATOM 862 O O . ASP A 1 107 ? 11.227 15.147 10.182 1.00 80.81 107 ASP A O 1
ATOM 866 N N . LEU A 1 108 ? 10.095 16.530 8.825 1.00 81.81 108 LEU A N 1
ATOM 867 C CA . LEU A 1 108 ? 9.649 17.445 9.878 1.00 81.81 108 LEU A CA 1
ATOM 868 C C . LEU A 1 108 ? 8.488 16.887 10.705 1.00 81.81 108 LEU A C 1
ATOM 870 O O . LEU A 1 108 ? 8.441 17.078 11.917 1.00 81.81 108 LEU A O 1
ATOM 874 N N . ASP A 1 109 ? 7.534 16.240 10.044 1.00 81.69 109 ASP A N 1
ATOM 875 C CA . ASP A 1 109 ? 6.260 15.803 10.628 1.00 81.69 109 ASP A CA 1
ATOM 876 C C . ASP A 1 109 ? 6.034 14.288 10.487 1.00 81.69 109 ASP A C 1
ATOM 878 O O . ASP A 1 109 ? 5.083 13.746 11.048 1.00 81.69 109 ASP A O 1
ATOM 882 N N . GLY A 1 110 ? 6.905 13.584 9.755 1.00 82.19 110 GLY A N 1
ATOM 883 C CA . GLY A 1 110 ? 6.759 12.161 9.461 1.00 82.19 110 GLY A CA 1
ATOM 884 C C . GLY A 1 110 ? 5.585 11.836 8.535 1.00 82.19 110 GLY A C 1
ATOM 885 O O . GLY A 1 110 ? 5.303 10.652 8.329 1.00 82.19 110 GLY A O 1
ATOM 886 N N . ILE A 1 111 ? 4.911 12.852 7.983 1.00 88.38 111 ILE A N 1
ATOM 887 C CA . ILE A 1 111 ? 3.768 12.693 7.086 1.00 88.38 111 ILE A CA 1
ATOM 888 C C . ILE A 1 111 ? 4.268 12.185 5.741 1.00 88.38 111 ILE A C 1
ATOM 890 O O . ILE A 1 111 ? 5.221 12.725 5.175 1.00 88.38 111 ILE A O 1
ATOM 894 N N . VAL A 1 112 ? 3.587 11.173 5.208 1.00 88.50 112 VAL A N 1
ATOM 895 C CA . VAL A 1 112 ? 3.845 10.659 3.863 1.00 88.50 112 VAL A CA 1
ATOM 896 C C . VAL A 1 112 ? 2.802 11.217 2.907 1.00 88.50 112 VAL A C 1
ATOM 898 O O . VAL A 1 112 ? 1.603 11.160 3.174 1.00 88.50 112 VAL A O 1
ATOM 901 N N . ARG A 1 113 ? 3.253 11.771 1.787 1.00 90.00 113 ARG A N 1
ATOM 902 C CA . ARG A 1 113 ? 2.402 12.295 0.716 1.00 90.00 113 ARG A CA 1
ATOM 903 C C . ARG A 1 113 ? 2.557 11.403 -0.500 1.00 90.00 113 ARG A C 1
ATOM 905 O O . ARG A 1 113 ? 3.684 11.136 -0.899 1.00 90.00 113 ARG A O 1
ATOM 912 N N . ILE A 1 114 ? 1.445 10.949 -1.061 1.00 90.00 114 ILE A N 1
ATOM 913 C CA . ILE A 1 114 ? 1.407 10.142 -2.282 1.00 90.00 114 ILE A CA 1
ATOM 914 C C . ILE A 1 114 ? 0.939 11.037 -3.415 1.00 90.00 114 ILE A C 1
ATOM 916 O O . ILE A 1 114 ? -0.022 11.787 -3.258 1.00 90.00 114 ILE A O 1
ATOM 920 N N . TYR A 1 115 ? 1.610 10.944 -4.548 1.00 90.38 115 TYR A N 1
ATOM 921 C CA . TYR A 1 115 ? 1.359 11.744 -5.724 1.00 90.38 115 TYR A CA 1
ATOM 922 C C . TYR A 1 115 ? 1.183 10.849 -6.934 1.00 90.38 115 TYR A C 1
ATOM 924 O O . TYR A 1 115 ? 1.969 9.923 -7.154 1.00 90.38 115 TYR A O 1
ATOM 932 N N . ASP A 1 116 ? 0.206 11.199 -7.760 1.00 89.56 116 ASP A N 1
ATOM 933 C CA . ASP A 1 116 ? 0.105 10.613 -9.085 1.00 89.56 116 ASP A CA 1
ATOM 934 C C . ASP A 1 116 ? 1.160 11.223 -10.005 1.00 89.56 116 ASP A C 1
ATOM 936 O O . ASP A 1 116 ? 1.499 12.410 -9.906 1.00 89.56 116 ASP A O 1
ATOM 940 N N . VAL A 1 117 ? 1.677 10.394 -10.902 1.00 88.44 117 VAL A N 1
ATOM 941 C CA . VAL A 1 117 ? 2.656 10.784 -11.911 1.00 88.44 117 VAL A CA 1
ATOM 942 C C . VAL A 1 117 ? 1.994 10.686 -13.275 1.00 88.44 117 VAL A C 1
ATOM 944 O O . VAL A 1 117 ? 1.337 9.697 -13.597 1.00 88.44 117 VAL A O 1
ATOM 947 N N . ASN A 1 118 ? 2.135 11.733 -14.081 1.00 89.25 118 ASN A N 1
ATOM 948 C CA . ASN A 1 118 ? 1.564 11.742 -15.423 1.00 89.25 118 ASN A CA 1
ATOM 949 C C . ASN A 1 118 ? 2.411 10.935 -16.424 1.00 89.25 118 ASN A C 1
ATOM 951 O O . ASN A 1 118 ? 3.533 10.524 -16.141 1.00 89.25 118 ASN A O 1
ATOM 955 N N . GLU A 1 119 ? 1.899 10.769 -17.645 1.00 89.19 119 GLU A N 1
ATOM 956 C CA . GLU A 1 119 ? 2.564 10.016 -18.724 1.00 89.19 119 GLU A CA 1
ATOM 957 C C . GLU A 1 119 ? 3.946 10.564 -19.131 1.00 89.19 119 GLU A C 1
ATOM 959 O O . GLU A 1 119 ? 4.679 9.903 -19.862 1.00 89.19 119 GLU A O 1
ATOM 964 N N . LEU A 1 120 ? 4.309 11.773 -18.691 1.00 90.56 120 LEU A N 1
ATOM 965 C CA . LEU A 1 120 ? 5.609 12.396 -18.947 1.00 90.56 120 LEU A CA 1
ATOM 966 C C . LEU A 1 120 ? 6.585 12.243 -17.770 1.00 90.56 120 LEU A C 1
ATOM 968 O O . LEU A 1 120 ? 7.709 12.736 -17.848 1.00 90.56 120 LEU A O 1
ATOM 972 N N . GLY A 1 121 ? 6.174 11.587 -16.683 1.00 90.56 121 GLY A N 1
ATOM 973 C CA . GLY A 1 121 ? 6.993 11.410 -15.486 1.00 90.56 121 GLY A CA 1
ATOM 974 C C . GLY A 1 121 ? 7.003 12.611 -14.548 1.00 90.56 121 GLY A C 1
ATOM 975 O O . GLY A 1 121 ? 7.830 12.663 -13.640 1.00 90.56 121 GLY A O 1
ATOM 976 N N . PHE A 1 122 ? 6.103 13.581 -14.738 1.00 92.25 122 PHE A N 1
ATOM 977 C CA . PHE A 1 122 ? 5.957 14.679 -13.789 1.00 92.25 122 PHE A CA 1
ATOM 978 C C . PHE A 1 122 ? 4.929 14.329 -12.723 1.00 92.25 122 PHE A C 1
ATOM 980 O O . PHE A 1 122 ? 3.775 14.005 -13.016 1.00 92.25 122 PHE A O 1
ATOM 987 N N . LYS A 1 123 ? 5.370 14.457 -11.477 1.00 92.62 123 LYS A N 1
ATOM 988 C CA . LYS A 1 123 ? 4.547 14.362 -10.283 1.00 92.62 123 LYS A CA 1
ATOM 989 C C . LYS A 1 123 ? 3.516 15.491 -10.240 1.00 92.62 123 LYS A C 1
ATOM 991 O O . LYS A 1 123 ? 3.847 16.650 -10.510 1.00 92.62 123 LYS A O 1
ATOM 996 N N . ASN A 1 124 ? 2.285 15.172 -9.855 1.00 90.00 124 ASN A N 1
ATOM 997 C CA . ASN A 1 124 ? 1.263 16.178 -9.592 1.00 90.00 124 ASN A CA 1
ATOM 998 C C . ASN A 1 124 ? 1.689 17.122 -8.455 1.00 90.00 124 ASN A C 1
ATOM 1000 O O . ASN A 1 124 ? 2.400 16.741 -7.528 1.00 90.00 124 ASN A O 1
ATOM 1004 N N . ILE A 1 125 ? 1.237 18.378 -8.520 1.00 90.00 125 ILE A N 1
ATOM 1005 C CA . ILE A 1 125 ? 1.537 19.380 -7.483 1.00 90.00 125 ILE A CA 1
ATOM 1006 C C . ILE A 1 125 ? 0.798 19.035 -6.184 1.00 90.00 125 ILE A C 1
ATOM 1008 O O . ILE A 1 125 ? 1.372 19.095 -5.097 1.00 90.00 125 ILE A O 1
ATOM 1012 N N . ALA A 1 126 ? -0.480 18.675 -6.305 1.00 90.88 126 ALA A N 1
ATOM 1013 C CA . ALA A 1 126 ? -1.286 18.205 -5.191 1.00 90.88 126 ALA A CA 1
ATOM 1014 C C . ALA A 1 126 ? -1.088 16.690 -5.006 1.00 90.88 126 ALA A C 1
ATOM 1016 O O . ALA A 1 126 ? -1.138 15.958 -5.999 1.00 90.88 126 ALA A O 1
ATOM 1017 N N . PRO A 1 127 ? -0.885 16.208 -3.767 1.00 91.38 127 PRO A N 1
ATOM 1018 C CA . PRO A 1 127 ? -0.902 14.777 -3.500 1.00 91.38 127 PRO A CA 1
ATOM 1019 C C . PRO A 1 127 ? -2.308 14.208 -3.712 1.00 91.38 127 PRO A C 1
ATOM 1021 O O . PRO A 1 127 ? -3.299 14.906 -3.494 1.00 91.38 127 PRO A O 1
ATOM 1024 N N . SER A 1 128 ? -2.391 12.938 -4.096 1.00 86.81 128 SER A N 1
ATOM 1025 C CA . SER A 1 128 ? -3.639 12.175 -4.177 1.00 86.81 128 SER A CA 1
ATOM 1026 C C . SER A 1 128 ? -4.039 11.582 -2.823 1.00 86.81 128 SER A C 1
ATOM 1028 O O . SER A 1 128 ? -5.230 11.445 -2.534 1.00 86.81 128 SER A O 1
ATOM 1030 N N . ALA A 1 129 ? -3.064 11.311 -1.949 1.00 89.25 129 ALA A N 1
ATOM 1031 C CA . ALA A 1 129 ? -3.308 10.878 -0.577 1.00 89.25 129 ALA A CA 1
ATOM 1032 C C . ALA A 1 129 ? -2.265 11.426 0.406 1.00 89.25 129 ALA A C 1
ATOM 1034 O O . ALA A 1 129 ? -1.104 11.663 0.062 1.00 89.25 129 ALA A O 1
ATOM 1035 N N . ILE A 1 130 ? -2.686 11.605 1.656 1.00 90.19 130 ILE A N 1
ATOM 1036 C CA . ILE A 1 130 ? -1.827 11.978 2.783 1.00 90.19 130 ILE A CA 1
ATOM 1037 C C . ILE A 1 130 ? -1.935 10.897 3.849 1.00 90.19 130 ILE A C 1
ATOM 1039 O O . ILE A 1 130 ? -3.034 10.468 4.187 1.00 90.19 130 ILE A O 1
ATOM 1043 N N . ILE A 1 131 ? -0.800 10.474 4.394 1.00 89.19 131 ILE A N 1
ATOM 1044 C CA . ILE A 1 131 ? -0.731 9.434 5.411 1.00 89.19 131 ILE A CA 1
ATO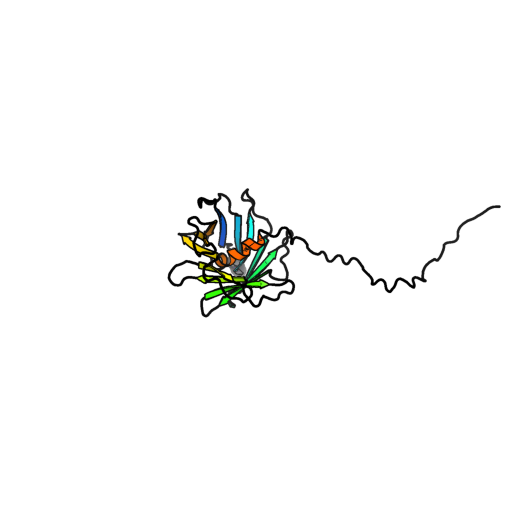M 1045 C C . ILE A 1 131 ? -0.055 9.984 6.653 1.00 89.19 131 ILE A C 1
ATOM 1047 O O . ILE A 1 131 ? 1.071 10.483 6.609 1.00 89.19 131 ILE A O 1
ATOM 1051 N N . GLU A 1 132 ? -0.754 9.859 7.772 1.00 89.62 132 GLU A N 1
ATOM 1052 C CA . GLU A 1 132 ? -0.339 10.389 9.061 1.00 89.62 132 GLU A CA 1
ATOM 1053 C C . GLU A 1 132 ? -0.324 9.256 10.076 1.00 89.62 132 GLU A C 1
ATOM 1055 O O . GLU A 1 132 ? -1.315 8.543 10.246 1.00 89.62 132 GLU A O 1
ATOM 1060 N N . ARG A 1 133 ? 0.797 9.092 10.778 1.00 84.69 133 ARG A N 1
ATOM 1061 C CA . ARG A 1 133 ? 0.841 8.217 11.946 1.00 84.69 133 ARG A CA 1
ATOM 1062 C C . ARG A 1 133 ? 0.433 9.021 13.169 1.00 84.69 133 ARG A C 1
ATOM 1064 O O . ARG A 1 133 ? 0.976 10.098 13.409 1.00 84.69 133 ARG A O 1
ATOM 1071 N N . SER A 1 134 ? -0.501 8.488 13.944 1.00 81.38 134 SER A N 1
ATOM 1072 C CA . SER A 1 134 ? -0.837 9.068 15.236 1.00 81.38 134 SER A CA 1
ATOM 1073 C C . SER A 1 134 ? 0.378 9.010 16.166 1.00 81.38 134 SER A C 1
ATOM 1075 O O . SER A 1 134 ? 1.118 8.031 16.212 1.00 81.38 134 SER A O 1
ATOM 1077 N N . THR A 1 135 ? 0.610 10.086 16.912 1.00 75.25 135 THR A N 1
ATOM 1078 C CA . THR A 1 135 ? 1.678 10.143 17.920 1.00 75.25 135 THR A CA 1
ATOM 1079 C C . THR A 1 135 ? 1.299 9.423 19.211 1.00 75.25 135 THR A C 1
ATOM 1081 O O . THR A 1 135 ? 2.175 9.086 20.004 1.00 75.25 135 THR A O 1
ATOM 1084 N N . TYR A 1 136 ? 0.002 9.196 19.433 1.00 76.12 136 TYR A N 1
ATOM 1085 C CA . TYR A 1 136 ? -0.545 8.636 20.673 1.00 76.12 136 TYR A CA 1
ATOM 1086 C C . TYR A 1 136 ? -1.065 7.207 20.512 1.00 76.12 136 TYR A C 1
ATOM 1088 O O . TYR A 1 136 ? -1.285 6.514 21.503 1.00 76.12 136 TYR A O 1
ATOM 1096 N N . SER A 1 137 ? -1.276 6.772 19.274 1.00 75.50 137 SER A N 1
ATOM 1097 C CA . SER A 1 137 ? -1.729 5.433 18.927 1.00 75.50 137 SER A CA 1
ATOM 1098 C C . SER A 1 137 ? -0.861 4.910 17.783 1.00 75.50 137 SER A C 1
ATOM 1100 O O . SER A 1 137 ? -0.475 5.676 16.908 1.00 75.50 137 SER A O 1
ATOM 1102 N N . ASP A 1 138 ? -0.577 3.606 17.732 1.00 77.69 138 ASP A N 1
ATOM 1103 C CA . ASP A 1 138 ? 0.076 2.966 16.568 1.00 77.69 138 ASP A CA 1
ATOM 1104 C C . ASP A 1 138 ? -0.850 2.928 15.326 1.00 77.69 138 ASP A C 1
ATOM 1106 O O . ASP A 1 138 ? -0.739 2.061 14.456 1.00 77.69 138 ASP A O 1
ATOM 1110 N N . GLU A 1 139 ? -1.815 3.846 15.265 1.00 88.19 139 GLU A N 1
ATOM 1111 C CA . GLU A 1 139 ? -2.758 4.006 14.177 1.00 88.19 139 GLU A CA 1
ATOM 1112 C C . GLU A 1 139 ? -2.130 4.817 13.052 1.00 88.19 139 GLU A C 1
ATOM 1114 O O . GLU A 1 139 ? -1.428 5.813 13.265 1.00 88.19 139 GLU A O 1
ATOM 1119 N N . ILE A 1 140 ? -2.429 4.395 11.832 1.00 88.38 140 ILE A N 1
ATOM 1120 C CA . ILE A 1 140 ? -2.053 5.100 10.616 1.00 88.38 140 ILE A CA 1
ATOM 1121 C C . ILE A 1 140 ? -3.346 5.528 9.936 1.00 88.38 140 ILE A C 1
ATOM 1123 O O . ILE A 1 140 ? -4.184 4.694 9.600 1.00 88.38 140 ILE A O 1
ATOM 1127 N N . ASN A 1 141 ? -3.495 6.830 9.742 1.00 90.38 141 ASN A N 1
ATOM 1128 C CA . ASN A 1 141 ? -4.642 7.439 9.092 1.00 90.38 141 ASN A CA 1
ATOM 1129 C C . ASN A 1 141 ? -4.268 7.795 7.659 1.00 90.38 141 ASN A C 1
ATOM 1131 O O . ASN A 1 141 ? -3.258 8.463 7.426 1.00 90.38 141 ASN A O 1
ATOM 1135 N N . ILE A 1 142 ? -5.091 7.371 6.711 1.00 90.38 142 ILE A N 1
ATOM 1136 C CA . ILE A 1 142 ? -4.949 7.706 5.297 1.00 90.38 142 ILE A CA 1
ATOM 1137 C C . ILE A 1 142 ? -6.071 8.667 4.947 1.00 90.38 142 ILE A C 1
ATOM 1139 O O . ILE A 1 142 ? -7.237 8.388 5.208 1.00 90.38 142 ILE A O 1
ATOM 1143 N N . TYR A 1 143 ? -5.720 9.798 4.356 1.00 90.75 143 TYR A N 1
ATOM 1144 C CA . TYR A 1 143 ? -6.647 10.841 3.958 1.00 90.75 143 TYR A CA 1
ATOM 1145 C C . TYR A 1 143 ? -6.652 10.967 2.447 1.00 90.75 143 TYR A C 1
ATOM 1147 O O . TYR A 1 143 ? -5.604 11.146 1.822 1.00 90.75 143 TYR A O 1
ATOM 1155 N N . ASN A 1 144 ? -7.854 10.973 1.881 1.00 89.56 144 ASN A N 1
ATOM 1156 C CA . ASN A 1 144 ? -8.044 11.481 0.534 1.00 89.56 144 ASN A CA 1
ATOM 1157 C C . ASN A 1 144 ? -7.826 12.994 0.531 1.00 89.56 144 ASN A C 1
ATOM 1159 O O . ASN A 1 144 ? -8.099 13.698 1.513 1.00 89.56 144 ASN A O 1
ATOM 1163 N N . VAL A 1 145 ? -7.344 13.481 -0.601 1.00 87.75 145 VAL A N 1
ATOM 1164 C CA . VAL A 1 145 ? -6.999 14.880 -0.805 1.00 87.75 145 VAL A CA 1
ATOM 1165 C C . VAL A 1 145 ? -7.759 15.386 -2.021 1.00 87.75 145 VAL A C 1
ATOM 1167 O O . VAL A 1 145 ? -7.941 14.665 -3.001 1.00 87.75 145 VAL A O 1
ATOM 1170 N N . ASN A 1 146 ? -8.255 16.619 -1.958 1.00 87.19 146 ASN A N 1
ATOM 1171 C CA . ASN A 1 146 ? -8.897 17.225 -3.118 1.00 87.19 146 ASN A CA 1
ATOM 1172 C C . ASN A 1 146 ? -7.859 17.713 -4.148 1.00 87.19 146 ASN A C 1
ATOM 1174 O O . ASN A 1 146 ? -6.660 17.761 -3.886 1.00 87.19 146 ASN A O 1
ATOM 1178 N N . GLN A 1 147 ? -8.329 18.166 -5.311 1.00 86.62 147 GLN A N 1
ATOM 1179 C CA . GLN A 1 147 ? -7.470 18.685 -6.389 1.00 86.62 147 GLN A CA 1
ATOM 1180 C C . GLN A 1 147 ? -6.542 19.852 -5.986 1.00 86.62 147 GLN A C 1
ATOM 1182 O O . GLN A 1 147 ? -5.618 20.182 -6.723 1.00 86.62 147 GLN A O 1
ATOM 1187 N N . TYR A 1 148 ? -6.788 20.496 -4.841 1.00 89.88 148 TYR A N 1
ATOM 1188 C CA . TYR A 1 148 ? -5.988 21.605 -4.320 1.00 89.88 148 TYR A CA 1
ATOM 1189 C C . TYR A 1 148 ? -4.970 21.171 -3.260 1.00 89.88 148 TYR A C 1
ATOM 1191 O O . TYR A 1 148 ? -4.314 22.023 -2.665 1.00 89.88 148 TYR A O 1
ATOM 1199 N N . GLY A 1 149 ? -4.836 19.873 -2.985 1.00 87.38 149 GLY A N 1
ATOM 1200 C CA . GLY A 1 149 ? -3.904 19.380 -1.973 1.00 87.38 149 GLY A CA 1
ATOM 1201 C C . GLY A 1 149 ? -4.429 19.488 -0.537 1.00 87.38 149 GLY A C 1
ATOM 1202 O O . GLY A 1 149 ? -3.671 19.271 0.408 1.00 87.38 149 GLY A O 1
ATOM 1203 N N . ILE A 1 150 ? -5.711 19.820 -0.347 1.00 89.56 150 ILE A N 1
ATOM 1204 C CA . ILE A 1 150 ? -6.323 19.932 0.981 1.00 89.56 150 ILE A CA 1
ATOM 1205 C C . ILE A 1 150 ? -6.871 18.561 1.380 1.00 89.56 150 ILE A C 1
ATOM 1207 O O . ILE A 1 150 ? -7.730 18.008 0.687 1.00 89.56 150 ILE A O 1
ATOM 1211 N N . LYS A 1 151 ? -6.365 18.018 2.494 1.00 92.31 151 LYS A N 1
ATOM 1212 C CA . LYS A 1 151 ? -6.832 16.742 3.047 1.00 92.31 151 LYS A CA 1
ATOM 1213 C C . LYS A 1 151 ? -8.264 16.846 3.566 1.00 92.31 151 LYS A C 1
ATOM 1215 O O . LYS A 1 151 ? -8.665 17.880 4.105 1.00 92.31 151 LYS A O 1
ATOM 1220 N N . ASN A 1 152 ? -9.007 15.751 3.456 1.00 89.25 152 ASN A N 1
ATOM 1221 C CA . ASN A 1 152 ? -10.306 15.624 4.105 1.00 89.25 152 ASN A CA 1
ATOM 1222 C C . ASN A 1 152 ? -10.172 15.690 5.635 1.00 89.25 152 ASN A C 1
ATOM 1224 O O . ASN A 1 152 ? -9.130 15.361 6.199 1.00 89.25 152 ASN A O 1
ATOM 1228 N N . ILE A 1 153 ? -11.247 16.112 6.308 1.00 90.19 153 ILE A N 1
ATOM 1229 C CA . ILE A 1 153 ? -11.293 16.183 7.779 1.00 90.19 153 ILE A CA 1
ATOM 1230 C C . ILE A 1 153 ? -11.217 14.778 8.378 1.00 90.19 153 ILE A C 1
ATOM 1232 O O . ILE A 1 153 ? -10.475 14.540 9.328 1.00 90.19 153 ILE A O 1
ATOM 1236 N N . SER A 1 154 ? -11.983 13.853 7.807 1.00 91.94 154 SER A N 1
ATOM 1237 C CA . SER A 1 154 ? -11.972 12.449 8.191 1.00 91.94 154 SER A CA 1
ATOM 1238 C C . SER A 1 154 ? -11.028 11.659 7.284 1.00 91.94 154 SER A C 1
ATOM 1240 O O . SER A 1 154 ? -10.988 11.929 6.076 1.00 91.94 154 SER A O 1
ATOM 1242 N N . PRO A 1 155 ? -10.280 10.686 7.834 1.00 92.31 155 PRO A N 1
ATOM 1243 C CA . PRO A 1 155 ? -9.527 9.751 7.011 1.00 92.31 155 PRO A CA 1
ATOM 1244 C C . PRO A 1 155 ? -10.483 8.941 6.131 1.00 92.31 155 PRO A C 1
ATOM 1246 O O . PRO A 1 155 ? -11.657 8.798 6.459 1.00 92.31 155 PRO A O 1
ATOM 1249 N N . SER A 1 156 ? -9.983 8.425 5.013 1.00 90.38 156 SER A N 1
ATOM 1250 C CA . SER A 1 156 ? -10.667 7.421 4.196 1.00 90.38 156 SER A CA 1
ATOM 1251 C C . SER A 1 156 ? -10.414 6.008 4.715 1.00 90.38 156 SER A C 1
ATOM 1253 O O . SER A 1 156 ? -11.290 5.152 4.619 1.00 90.38 156 SER A O 1
ATOM 1255 N N . GLU A 1 157 ? -9.242 5.766 5.305 1.00 90.62 157 GLU A N 1
ATOM 1256 C CA . GLU A 1 157 ? -8.896 4.483 5.910 1.00 90.62 157 GLU A CA 1
ATOM 1257 C C . GLU A 1 157 ? -8.104 4.681 7.208 1.00 90.62 157 GLU A C 1
ATOM 1259 O O . GLU A 1 157 ? -7.279 5.592 7.329 1.00 90.62 157 GLU A O 1
ATOM 1264 N N . ILE A 1 158 ? -8.336 3.791 8.172 1.00 91.31 158 ILE A N 1
A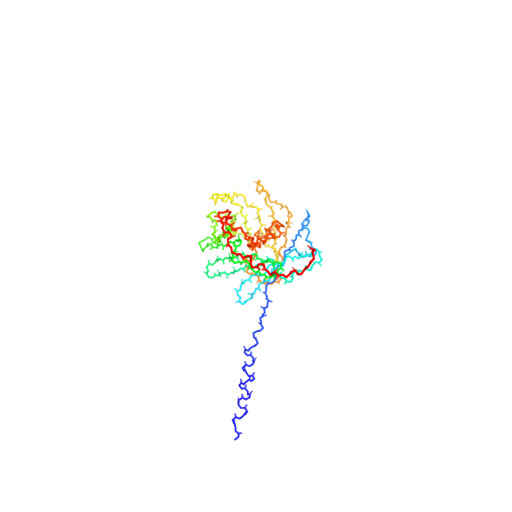TOM 1265 C CA . ILE A 1 158 ? -7.582 3.706 9.426 1.00 91.31 158 ILE A CA 1
ATOM 1266 C C . ILE A 1 158 ? -6.944 2.326 9.496 1.00 91.31 158 ILE A C 1
ATOM 1268 O O . ILE A 1 158 ? -7.628 1.306 9.399 1.00 91.31 158 ILE A O 1
ATOM 1272 N N . ILE A 1 159 ? -5.633 2.284 9.696 1.00 90.06 159 ILE A N 1
ATOM 1273 C CA . ILE A 1 159 ? -4.872 1.052 9.878 1.00 90.06 159 ILE A CA 1
ATOM 1274 C C . ILE A 1 159 ? -4.489 0.932 11.349 1.00 90.06 159 ILE A C 1
ATOM 1276 O O . ILE A 1 159 ? -3.877 1.839 11.913 1.00 90.06 159 ILE A O 1
ATOM 1280 N N . ARG A 1 160 ? -4.807 -0.209 11.962 1.00 89.50 160 ARG A N 1
ATOM 1281 C CA . ARG A 1 160 ? -4.474 -0.512 13.358 1.00 89.50 160 ARG A CA 1
ATOM 1282 C C . ARG A 1 160 ? -3.618 -1.755 13.458 1.00 89.50 160 ARG A C 1
ATOM 1284 O O . ARG A 1 160 ? -3.993 -2.800 12.930 1.00 89.50 160 ARG A O 1
ATOM 1291 N N . LYS A 1 161 ? -2.523 -1.673 14.207 1.00 86.00 161 LYS A N 1
ATOM 1292 C CA . LYS A 1 161 ? -1.734 -2.853 14.555 1.00 86.00 161 LYS A CA 1
ATOM 1293 C C . LYS A 1 161 ? -2.453 -3.690 15.617 1.00 86.00 161 LYS A C 1
ATOM 1295 O O . LYS A 1 161 ? -2.889 -3.163 16.638 1.00 86.00 161 LYS A O 1
ATOM 1300 N N . GLN A 1 162 ? -2.534 -4.999 15.405 1.00 87.62 162 GLN A N 1
ATOM 1301 C CA . GLN A 1 162 ? -3.043 -5.969 16.372 1.00 87.62 162 GLN A CA 1
ATOM 1302 C C . GLN A 1 162 ? -2.124 -7.195 16.378 1.00 87.62 162 GLN A C 1
ATOM 1304 O O . GLN A 1 162 ? -2.210 -8.057 15.512 1.00 87.62 162 GLN A O 1
ATOM 1309 N N . GLY A 1 163 ? -1.209 -7.278 17.347 1.00 86.00 163 GLY A N 1
ATOM 1310 C CA . GLY A 1 163 ? -0.184 -8.327 17.351 1.00 86.00 163 GLY A CA 1
ATOM 1311 C C . GLY A 1 163 ? 0.727 -8.231 16.121 1.00 86.00 163 GLY A C 1
ATOM 1312 O O . GLY A 1 163 ? 1.357 -7.194 15.902 1.00 86.00 163 GLY A O 1
ATOM 1313 N N . ASN A 1 164 ? 0.770 -9.299 15.319 1.00 82.44 164 ASN A N 1
ATOM 1314 C CA . ASN A 1 164 ? 1.600 -9.413 14.109 1.00 82.44 164 ASN A CA 1
ATOM 1315 C C . ASN A 1 164 ? 0.840 -9.078 12.814 1.00 82.44 164 ASN A C 1
ATOM 1317 O O . ASN A 1 164 ? 1.270 -9.448 11.726 1.00 82.44 164 ASN A O 1
ATOM 1321 N N . GLN A 1 165 ? -0.307 -8.413 12.910 1.00 87.75 165 GLN A N 1
ATOM 1322 C CA . GLN A 1 165 ? -1.081 -8.007 11.742 1.00 87.75 165 GLN A CA 1
ATOM 1323 C C . GLN A 1 165 ? -1.532 -6.557 11.856 1.00 87.75 165 GLN A C 1
ATOM 1325 O O . GLN A 1 165 ? -1.549 -5.969 12.943 1.00 87.75 165 GLN A O 1
ATOM 1330 N N . TYR A 1 166 ? -1.918 -5.995 10.719 1.00 88.50 166 TYR A N 1
ATOM 1331 C CA . TYR A 1 166 ? -2.540 -4.690 10.620 1.00 88.50 166 TYR A CA 1
ATOM 1332 C C . TYR A 1 166 ? -3.937 -4.844 10.032 1.00 88.50 166 TYR A C 1
ATOM 1334 O O . TYR A 1 166 ? -4.111 -5.358 8.929 1.00 88.50 166 TYR A O 1
ATOM 1342 N N . ASN A 1 167 ? -4.935 -4.382 10.771 1.00 91.31 167 ASN A N 1
ATOM 1343 C CA . ASN A 1 167 ? -6.320 -4.362 10.330 1.00 91.31 167 ASN A CA 1
ATOM 1344 C C . ASN A 1 167 ? -6.589 -3.009 9.678 1.00 91.31 167 ASN A C 1
ATOM 1346 O O . ASN A 1 167 ? -6.315 -1.977 10.297 1.00 91.31 167 ASN A O 1
ATOM 1350 N N . VAL A 1 168 ? -7.137 -3.004 8.466 1.00 90.88 168 VAL A N 1
ATOM 1351 C CA . VAL A 1 168 ? -7.523 -1.771 7.776 1.00 90.88 168 VAL A CA 1
ATOM 1352 C C . VAL A 1 168 ? -9.033 -1.640 7.766 1.00 90.88 168 VAL A C 1
ATOM 1354 O O . VAL A 1 168 ? -9.732 -2.564 7.352 1.00 90.88 168 VAL A O 1
ATOM 1357 N N . TYR A 1 169 ? -9.514 -0.482 8.193 1.00 92.12 169 TYR A N 1
ATOM 1358 C CA . TYR A 1 169 ? -10.926 -0.146 8.261 1.00 92.12 169 TYR A CA 1
ATOM 1359 C C . TYR A 1 169 ? -11.208 1.031 7.338 1.00 92.12 169 TYR A C 1
ATOM 1361 O O . TYR A 1 169 ? -10.529 2.058 7.436 1.00 92.12 169 TYR A O 1
ATOM 1369 N N . THR A 1 170 ? -12.219 0.911 6.487 1.00 91.56 170 THR A N 1
ATOM 1370 C CA . THR A 1 170 ? -12.768 2.051 5.756 1.00 91.56 170 THR A CA 1
ATOM 1371 C C . THR A 1 170 ? -13.499 2.980 6.717 1.00 91.56 170 THR A C 1
ATOM 1373 O O . THR A 1 170 ? -14.090 2.573 7.724 1.00 91.56 170 THR A O 1
ATOM 1376 N N . VAL A 1 171 ? -13.431 4.266 6.405 1.00 91.81 171 VAL A N 1
ATOM 1377 C CA . VAL A 1 171 ? -14.159 5.325 7.089 1.00 91.81 171 VAL A CA 1
ATOM 1378 C C . VAL A 1 171 ? -15.044 6.010 6.061 1.00 91.81 171 VAL A C 1
ATOM 1380 O O . VAL A 1 171 ? -14.591 6.396 4.982 1.00 91.81 171 VAL A O 1
ATOM 1383 N N . ASN A 1 172 ? -16.330 6.129 6.377 1.00 89.62 172 ASN A N 1
ATOM 1384 C CA . ASN A 1 172 ? -17.277 6.761 5.468 1.00 89.62 172 ASN A CA 1
ATOM 1385 C C . ASN A 1 172 ? -17.126 8.294 5.451 1.00 89.62 172 ASN A C 1
ATOM 1387 O O . ASN A 1 172 ? -16.394 8.886 6.244 1.00 89.62 172 ASN A O 1
ATOM 1391 N N . GLU A 1 173 ? -17.870 8.958 4.567 1.00 86.69 173 GLU A N 1
ATOM 1392 C CA . GLU A 1 173 ? -17.843 10.422 4.415 1.00 86.69 173 GLU A CA 1
ATOM 1393 C C . GLU A 1 173 ? -18.218 11.206 5.688 1.00 86.69 173 GLU A C 1
ATOM 1395 O O . GLU A 1 173 ? -17.865 12.377 5.814 1.00 86.69 173 GLU A O 1
ATOM 1400 N N . TYR A 1 174 ? -18.890 10.564 6.650 1.00 90.25 174 TYR A N 1
ATOM 1401 C CA . TYR A 1 174 ? -19.261 11.149 7.941 1.00 90.25 174 TYR A CA 1
ATOM 1402 C C . TYR A 1 174 ? -18.205 10.918 9.032 1.00 90.25 174 TYR A C 1
ATOM 1404 O O . TYR A 1 174 ? -18.433 11.270 10.189 1.00 90.25 174 TYR A O 1
ATOM 1412 N N . GLY A 1 175 ? -17.068 10.303 8.698 1.00 89.94 175 GLY A N 1
ATOM 1413 C CA . GLY A 1 175 ? -16.013 9.985 9.658 1.00 89.94 175 GLY A CA 1
ATOM 1414 C C . GLY A 1 175 ? -16.322 8.784 10.548 1.00 89.94 175 GLY A C 1
ATOM 1415 O O . GLY A 1 175 ? -15.637 8.572 11.548 1.00 89.94 175 GLY A O 1
ATOM 1416 N N . ILE A 1 176 ? -17.346 7.998 10.211 1.00 92.25 176 ILE A N 1
ATOM 1417 C CA . ILE A 1 176 ? -17.704 6.795 10.956 1.00 92.25 176 ILE A CA 1
ATOM 1418 C C . ILE A 1 176 ? -16.931 5.624 10.357 1.00 92.25 176 ILE A C 1
ATOM 1420 O O . ILE A 1 176 ? -17.087 5.287 9.182 1.00 92.25 176 ILE A O 1
ATOM 1424 N N . GLN A 1 177 ? -16.091 5.021 11.189 1.00 93.25 177 GLN A N 1
ATOM 1425 C CA . GLN A 1 177 ? -15.325 3.831 10.853 1.00 93.25 177 GLN A CA 1
ATOM 1426 C C . GLN A 1 177 ? -16.228 2.596 10.799 1.00 93.25 177 GLN A C 1
ATOM 1428 O O . GLN A 1 177 ? -17.109 2.421 11.646 1.00 93.25 177 GLN A O 1
ATOM 1433 N N . GLU A 1 178 ? -15.952 1.696 9.860 1.00 90.88 178 GLU A N 1
ATOM 1434 C CA . GLU A 1 178 ? -16.530 0.359 9.889 1.00 90.88 178 GLU A CA 1
ATOM 1435 C C . GLU A 1 178 ? -16.089 -0.440 11.126 1.00 90.88 178 GLU A C 1
ATOM 1437 O O . GLU A 1 178 ? -14.978 -0.304 11.652 1.00 90.88 178 GLU A O 1
ATOM 1442 N N . ILE A 1 179 ? -17.002 -1.286 11.611 1.00 91.44 179 ILE A N 1
ATOM 1443 C CA . ILE A 1 179 ? -16.794 -2.107 12.814 1.00 91.44 179 ILE A CA 1
ATOM 1444 C C . ILE A 1 179 ? -15.849 -3.272 12.506 1.00 91.44 179 ILE A C 1
ATOM 1446 O O . ILE A 1 179 ? -15.065 -3.696 13.355 1.00 91.44 179 ILE A O 1
ATOM 1450 N N . THR A 1 180 ? -15.930 -3.793 11.288 1.00 93.38 180 THR A N 1
ATOM 1451 C CA . THR A 1 180 ? -15.109 -4.892 10.792 1.00 93.38 180 THR A CA 1
ATOM 1452 C C . THR A 1 180 ? -14.031 -4.349 9.863 1.00 93.38 180 THR A C 1
ATOM 1454 O O . THR A 1 180 ? -14.300 -3.397 9.135 1.00 93.38 180 THR A O 1
ATOM 1457 N N . PRO A 1 181 ? -12.817 -4.919 9.873 1.00 92.88 181 PRO A N 1
ATOM 1458 C CA . PRO A 1 181 ? -11.806 -4.538 8.898 1.00 92.88 181 PRO A CA 1
ATOM 1459 C C . PRO A 1 181 ? -12.217 -5.009 7.507 1.00 92.88 181 PRO A C 1
ATOM 1461 O O . PRO A 1 181 ? -12.782 -6.095 7.402 1.00 92.88 181 PRO A O 1
ATOM 1464 N N . ASP A 1 182 ? -11.863 -4.250 6.472 1.00 89.25 182 ASP A N 1
ATOM 1465 C CA . ASP A 1 182 ? -12.017 -4.632 5.056 1.00 89.25 182 ASP A CA 1
ATOM 1466 C C . ASP A 1 182 ? -10.886 -5.534 4.578 1.00 89.25 182 ASP A C 1
ATOM 1468 O O . ASP A 1 182 ? -11.023 -6.314 3.638 1.00 89.25 182 ASP A O 1
ATOM 1472 N N . ARG A 1 183 ? -9.721 -5.381 5.210 1.00 90.00 183 ARG A N 1
ATOM 1473 C CA . ARG A 1 183 ? -8.538 -6.167 4.895 1.00 90.00 183 ARG A CA 1
ATOM 1474 C C . ARG A 1 183 ? -7.629 -6.322 6.095 1.00 90.00 183 ARG A C 1
ATOM 1476 O O . ARG A 1 183 ? -7.574 -5.467 6.984 1.00 90.00 183 ARG A O 1
ATOM 1483 N N . ILE A 1 184 ? -6.896 -7.423 6.086 1.00 90.62 184 ILE A N 1
ATOM 1484 C CA . ILE A 1 184 ? -5.901 -7.764 7.095 1.00 90.62 184 ILE A CA 1
ATOM 1485 C C . ILE A 1 184 ? -4.565 -7.925 6.390 1.00 90.62 184 ILE A C 1
ATOM 1487 O O . ILE A 1 184 ? -4.451 -8.653 5.409 1.00 90.62 184 ILE A O 1
ATOM 1491 N N . ILE A 1 185 ? -3.559 -7.230 6.896 1.00 88.25 185 ILE A N 1
ATOM 1492 C CA . ILE A 1 185 ? -2.189 -7.303 6.409 1.00 88.25 185 ILE A CA 1
ATOM 1493 C C . ILE A 1 185 ? -1.418 -8.119 7.427 1.00 88.25 185 ILE A C 1
ATOM 1495 O O . ILE A 1 185 ? -1.192 -7.671 8.554 1.00 88.25 185 ILE A O 1
ATOM 1499 N N . GLU A 1 186 ? -1.048 -9.327 7.043 1.00 88.44 186 GLU A N 1
ATOM 1500 C CA . GLU A 1 186 ? -0.190 -10.168 7.849 1.00 88.44 186 GLU A CA 1
ATOM 1501 C C . GLU A 1 186 ? 1.263 -9.884 7.545 1.00 88.44 186 GLU A C 1
ATOM 1503 O O . GLU A 1 186 ? 1.701 -9.786 6.399 1.00 88.44 186 GLU A O 1
ATOM 1508 N N . VAL A 1 187 ? 2.006 -9.789 8.630 1.00 81.38 187 VAL A N 1
ATOM 1509 C CA . VAL A 1 187 ? 3.429 -9.566 8.622 1.00 81.38 187 VAL A CA 1
ATOM 1510 C C . VAL A 1 187 ? 4.075 -10.889 8.984 1.00 81.38 187 VAL A C 1
ATOM 1512 O O . VAL A 1 187 ? 3.996 -11.318 10.140 1.00 81.38 187 VAL A O 1
ATOM 1515 N N . LYS A 1 188 ? 4.672 -11.568 8.003 1.00 76.44 188 LYS A N 1
ATOM 1516 C CA . LYS A 1 188 ? 5.349 -12.842 8.271 1.00 76.44 188 LYS A CA 1
ATOM 1517 C C . LYS A 1 188 ? 6.687 -12.621 8.968 1.00 76.44 188 LYS A C 1
ATOM 1519 O O . LYS A 1 188 ? 7.044 -13.403 9.845 1.00 76.44 188 LYS A O 1
ATOM 1524 N N . GLU A 1 189 ? 7.368 -11.521 8.653 1.00 66.12 189 GLU A N 1
ATOM 1525 C CA . GLU A 1 189 ? 8.666 -11.133 9.218 1.00 66.12 189 GLU A CA 1
ATOM 1526 C C . GLU A 1 189 ? 8.740 -9.612 9.439 1.00 66.12 189 GLU A C 1
ATOM 1528 O O . GLU A 1 189 ? 7.920 -8.882 8.894 1.00 66.12 189 GLU A O 1
ATOM 1533 N N . GLN A 1 190 ? 9.659 -9.123 10.288 1.00 57.12 190 GLN A N 1
ATOM 1534 C CA . GLN A 1 190 ? 9.686 -7.721 10.748 1.00 57.12 190 GLN A CA 1
ATOM 1535 C C . GLN A 1 190 ? 9.744 -6.725 9.571 1.00 57.12 190 GLN A C 1
ATOM 1537 O O . GLN A 1 190 ? 10.799 -6.591 8.960 1.00 57.12 190 GLN A O 1
ATOM 1542 N N . PRO A 1 191 ? 8.664 -5.984 9.271 1.00 55.19 191 PRO A N 1
ATOM 1543 C CA . PRO A 1 191 ? 8.611 -5.135 8.110 1.00 55.19 191 PRO A CA 1
ATOM 1544 C C . PRO A 1 191 ? 9.017 -3.731 8.522 1.00 55.19 191 PRO A C 1
ATOM 1546 O O . PRO A 1 191 ? 8.729 -3.253 9.631 1.00 55.19 191 PRO A O 1
ATOM 1549 N N . THR A 1 192 ? 9.580 -3.005 7.574 1.00 57.50 192 THR A N 1
ATOM 1550 C CA . THR A 1 192 ? 9.614 -1.557 7.698 1.00 57.50 192 THR A CA 1
ATOM 1551 C C . THR A 1 192 ? 8.175 -1.045 7.600 1.00 57.50 192 THR A C 1
ATOM 1553 O O . THR A 1 192 ? 7.435 -1.403 6.684 1.00 57.50 192 THR A O 1
ATOM 1556 N N . VAL A 1 193 ? 7.748 -0.176 8.525 1.00 51.62 193 VAL A N 1
ATOM 1557 C CA . VAL A 1 193 ? 6.355 0.320 8.584 1.00 51.62 193 VAL A CA 1
ATOM 1558 C C . VAL A 1 193 ? 5.899 0.991 7.272 1.00 51.62 193 VAL A C 1
ATOM 1560 O O . VAL A 1 193 ? 4.708 1.174 7.051 1.00 51.62 193 VAL A O 1
ATOM 1563 N N . PHE A 1 194 ? 6.828 1.334 6.380 1.00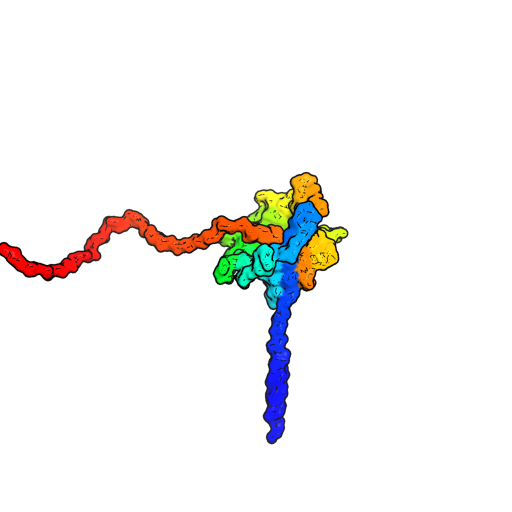 56.75 194 PHE A N 1
ATOM 1564 C CA . PHE A 1 194 ? 6.564 2.012 5.115 1.00 56.75 194 PHE A CA 1
ATOM 1565 C C . PHE A 1 194 ? 6.028 1.104 3.995 1.00 56.75 194 PHE A C 1
ATOM 1567 O O . PHE A 1 194 ? 5.205 1.580 3.216 1.00 56.75 194 PHE A O 1
ATOM 1574 N N . GLY A 1 195 ? 6.341 -0.200 3.965 1.00 57.56 195 GLY A N 1
ATOM 1575 C CA . GLY A 1 195 ? 5.710 -1.130 3.007 1.00 57.56 195 GLY A CA 1
ATOM 1576 C C . GLY A 1 195 ? 4.185 -1.221 3.189 1.00 57.56 195 GLY A C 1
ATOM 1577 O O . GLY A 1 195 ? 3.427 -1.341 2.232 1.00 57.56 195 GLY A O 1
ATOM 1578 N N . ILE A 1 196 ? 3.724 -1.038 4.431 1.00 56.19 196 ILE A N 1
ATOM 1579 C CA . ILE A 1 196 ? 2.306 -1.020 4.829 1.00 56.19 196 ILE A CA 1
ATOM 1580 C C . ILE A 1 196 ? 1.620 0.302 4.440 1.00 56.19 196 ILE A C 1
ATOM 1582 O O . ILE A 1 196 ? 0.420 0.349 4.170 1.00 56.19 196 ILE A O 1
ATOM 1586 N N . VAL A 1 197 ? 2.384 1.391 4.397 1.00 53.88 197 VAL A N 1
ATOM 1587 C CA . VAL A 1 197 ? 1.891 2.746 4.115 1.00 53.88 197 VAL A CA 1
ATOM 1588 C C . VAL A 1 197 ? 1.548 2.918 2.629 1.00 53.88 197 VAL A C 1
ATOM 1590 O O . VAL A 1 197 ? 0.644 3.675 2.300 1.00 53.88 197 VAL A O 1
ATOM 1593 N N . LEU A 1 198 ? 2.180 2.165 1.724 1.00 60.34 198 LEU A N 1
ATOM 1594 C CA . LEU A 1 198 ? 1.923 2.250 0.277 1.00 60.34 198 LEU A CA 1
ATOM 1595 C C . LEU A 1 198 ? 0.761 1.363 -0.207 1.00 60.34 198 LEU A C 1
ATOM 1597 O O . LEU A 1 198 ? 0.411 1.376 -1.384 1.00 60.34 198 LEU A O 1
ATOM 1601 N N . LEU A 1 199 ? 0.114 0.611 0.682 1.00 57.81 199 LEU A N 1
ATOM 1602 C CA . LEU A 1 199 ? -0.956 -0.327 0.326 1.00 57.81 199 LEU A CA 1
ATOM 1603 C C . LEU A 1 199 ? -2.211 0.291 -0.326 1.00 57.81 199 LEU A C 1
ATOM 1605 O O . LEU A 1 199 ? -2.792 -0.367 -1.193 1.00 57.81 199 LEU A O 1
ATOM 1609 N N . PRO A 1 200 ? -2.655 1.519 0.018 1.00 49.56 200 PRO A N 1
ATOM 1610 C CA . PRO A 1 200 ? -3.782 2.161 -0.671 1.00 49.56 200 PRO A CA 1
ATOM 1611 C C . PRO A 1 200 ? -3.497 2.393 -2.160 1.00 49.56 200 PRO A C 1
ATOM 1613 O O . PRO A 1 200 ? -4.382 2.226 -2.996 1.00 49.56 200 PRO A O 1
ATOM 1616 N N . SER A 1 201 ? -2.241 2.693 -2.495 1.00 50.22 201 SER A N 1
ATOM 1617 C CA . SER A 1 201 ? -1.753 2.854 -3.867 1.00 50.22 201 SER A CA 1
ATOM 1618 C C . SER A 1 201 ? -1.762 1.543 -4.653 1.00 50.22 201 SER A C 1
ATOM 1620 O O . SER A 1 201 ? -2.054 1.527 -5.846 1.00 50.22 201 SER A O 1
ATOM 1622 N N . ILE A 1 202 ? -1.501 0.419 -3.980 1.00 52.09 202 ILE A N 1
ATOM 1623 C CA . ILE A 1 202 ? -1.459 -0.912 -4.601 1.00 52.09 202 ILE A CA 1
ATOM 1624 C C . ILE A 1 202 ? -2.858 -1.380 -5.041 1.00 52.09 202 ILE A C 1
ATOM 1626 O O . ILE A 1 202 ? -2.983 -2.063 -6.060 1.00 52.09 202 ILE A O 1
ATOM 1630 N N . LYS A 1 203 ? -3.935 -0.953 -4.360 1.00 49.78 203 LYS A N 1
ATOM 1631 C CA . LYS A 1 203 ? -5.317 -1.232 -4.803 1.00 49.78 203 LYS A CA 1
ATOM 1632 C C . LYS A 1 203 ? -5.605 -0.706 -6.214 1.00 49.78 203 LYS A C 1
ATOM 1634 O O . LYS A 1 203 ? -6.343 -1.352 -6.952 1.00 49.78 203 LYS A O 1
ATOM 1639 N N . GLN A 1 204 ? -5.008 0.424 -6.603 1.00 45.59 204 GLN A N 1
ATOM 1640 C CA . GLN A 1 204 ? -5.189 1.002 -7.942 1.00 45.59 204 GLN A CA 1
ATOM 1641 C C . GLN A 1 204 ? -4.528 0.152 -9.040 1.00 45.59 204 GLN A C 1
ATOM 1643 O O . GLN A 1 204 ? -4.969 0.166 -10.184 1.00 45.59 204 GLN A O 1
ATOM 1648 N N . ILE A 1 205 ? -3.498 -0.625 -8.695 1.00 41.25 205 ILE A N 1
ATOM 1649 C CA . ILE A 1 205 ? -2.769 -1.498 -9.630 1.00 41.25 205 ILE A CA 1
ATOM 1650 C C . ILE A 1 205 ? -3.600 -2.748 -9.950 1.00 41.25 205 ILE A C 1
ATOM 1652 O O . ILE A 1 205 ? -3.623 -3.208 -11.087 1.00 41.25 205 ILE A O 1
ATOM 1656 N N . LYS A 1 206 ? -4.361 -3.253 -8.968 1.00 37.97 206 LYS A N 1
ATOM 1657 C CA . LYS A 1 206 ? -5.214 -4.446 -9.106 1.00 37.97 206 LYS A CA 1
ATOM 1658 C C . LYS A 1 206 ? -6.482 -4.209 -9.948 1.00 37.97 206 LYS A C 1
ATOM 1660 O O . LYS A 1 206 ? -7.198 -5.164 -10.238 1.00 37.97 206 LYS A O 1
ATOM 1665 N N . PHE A 1 207 ? -6.783 -2.968 -10.342 1.00 33.19 207 PHE A N 1
ATOM 1666 C CA . PHE A 1 207 ? -8.056 -2.628 -10.983 1.00 33.19 207 PHE A CA 1
ATOM 1667 C C . PHE A 1 207 ? -7.922 -1.593 -12.105 1.00 33.19 207 PHE A C 1
ATOM 1669 O O . PHE A 1 207 ? -8.565 -0.547 -12.091 1.00 33.19 207 PHE A O 1
ATOM 1676 N N . ASP A 1 208 ? -7.138 -1.920 -13.132 1.00 32.84 208 ASP A N 1
ATOM 1677 C CA . ASP A 1 208 ? -7.297 -1.267 -14.431 1.00 32.84 208 ASP A CA 1
ATOM 1678 C C . ASP A 1 208 ? -7.136 -2.253 -15.603 1.00 32.84 208 ASP A C 1
ATOM 1680 O O . ASP A 1 208 ? -6.094 -2.296 -16.260 1.00 32.84 208 ASP A O 1
ATOM 1684 N N . PRO A 1 209 ? -8.176 -3.050 -15.923 1.00 32.12 209 PRO A N 1
ATOM 1685 C CA . PRO A 1 209 ? -8.191 -3.848 -17.150 1.00 32.12 209 PRO A CA 1
ATOM 1686 C C . PRO A 1 209 ? -8.177 -2.985 -18.432 1.00 32.12 209 PRO A C 1
ATOM 1688 O O . PRO A 1 209 ? -8.097 -3.534 -19.531 1.00 32.12 209 PRO A O 1
ATOM 1691 N N . GLY A 1 210 ? -8.259 -1.650 -18.323 1.00 35.47 210 GLY A N 1
ATOM 1692 C CA . GLY A 1 210 ? -8.316 -0.707 -19.439 1.00 35.47 210 GLY A CA 1
ATOM 1693 C C . GLY A 1 210 ? -6.963 -0.199 -19.947 1.00 35.47 210 GLY A C 1
ATOM 1694 O O . GLY A 1 210 ? -6.920 0.358 -21.046 1.00 35.47 210 GLY A O 1
ATOM 1695 N N . HIS A 1 211 ? -5.864 -0.413 -19.216 1.00 37.22 211 HIS A N 1
ATOM 1696 C CA . HIS A 1 211 ? -4.543 0.137 -19.569 1.00 37.22 211 HIS A CA 1
ATOM 1697 C C . HIS A 1 211 ? -3.524 -0.910 -20.051 1.00 37.22 211 HIS A C 1
ATOM 1699 O O . HIS A 1 211 ? -2.352 -0.601 -20.238 1.00 37.22 211 HIS A O 1
ATOM 1705 N N . SER A 1 212 ? -3.987 -2.114 -20.408 1.00 31.34 212 SER A N 1
ATOM 1706 C CA . SER A 1 212 ? -3.236 -3.102 -21.206 1.00 31.34 212 SER A CA 1
ATOM 1707 C C . SER A 1 212 ? -3.041 -2.689 -22.674 1.00 31.34 212 SER A C 1
ATOM 1709 O O . SER A 1 212 ? -2.483 -3.437 -23.480 1.00 31.34 212 SER A O 1
ATOM 1711 N N . LYS A 1 213 ? -3.429 -1.464 -23.054 1.00 28.61 213 LYS A N 1
ATOM 1712 C CA . LYS A 1 213 ? -2.923 -0.850 -24.278 1.00 28.61 213 LYS A CA 1
ATOM 1713 C C . LYS A 1 213 ? -1.520 -0.327 -24.007 1.00 28.61 213 LYS A C 1
ATOM 1715 O O . LYS A 1 213 ? -1.297 0.877 -23.918 1.00 28.61 213 LYS A O 1
ATOM 1720 N N . LEU A 1 214 ? -0.551 -1.240 -24.079 1.00 28.86 214 LEU A N 1
ATOM 1721 C CA . LEU A 1 214 ? 0.620 -0.940 -24.890 1.00 28.86 214 LEU A CA 1
ATOM 1722 C C . LEU A 1 214 ? 0.064 -0.349 -26.192 1.00 28.86 214 LEU A C 1
ATOM 1724 O O . LEU A 1 214 ? -0.410 -1.077 -27.069 1.00 28.86 214 LEU A O 1
ATOM 1728 N N . LYS A 1 215 ? 0.085 0.982 -26.331 1.00 27.11 215 LYS A N 1
ATOM 1729 C CA . LYS A 1 215 ? 0.255 1.578 -27.649 1.00 27.11 215 LYS A CA 1
ATOM 1730 C C . LYS A 1 215 ? 1.612 1.058 -28.090 1.00 27.11 215 LYS A C 1
ATOM 1732 O O . LYS A 1 215 ? 2.635 1.716 -27.939 1.00 27.11 215 LYS A O 1
ATOM 1737 N N . VAL A 1 216 ? 1.608 -0.162 -28.630 1.00 25.81 216 VAL A N 1
ATOM 1738 C CA . VAL A 1 216 ? 2.511 -0.534 -29.698 1.00 25.81 216 VAL A CA 1
ATOM 1739 C C . VAL A 1 216 ? 2.510 0.704 -30.565 1.00 25.81 216 VAL A C 1
ATOM 1741 O O . VAL A 1 216 ? 1.459 1.113 -31.066 1.00 25.81 216 VAL A O 1
ATOM 1744 N N . ILE A 1 217 ? 3.660 1.364 -30.637 1.00 29.52 217 ILE A N 1
ATOM 1745 C CA . ILE A 1 217 ? 3.931 2.329 -31.679 1.00 29.52 217 ILE A CA 1
ATOM 1746 C C . ILE A 1 217 ? 3.827 1.497 -32.956 1.00 29.52 217 ILE A C 1
ATOM 1748 O O . ILE A 1 217 ? 4.814 0.998 -33.493 1.00 29.52 217 ILE A O 1
ATOM 1752 N N . GLN A 1 218 ? 2.602 1.289 -33.432 1.00 25.58 218 GLN A N 1
ATOM 1753 C CA . GLN A 1 218 ? 2.354 1.120 -34.833 1.00 25.58 218 GLN A CA 1
ATOM 1754 C C . GLN A 1 218 ? 2.828 2.452 -35.395 1.00 25.58 218 GLN A C 1
ATOM 1756 O O . GLN A 1 218 ? 2.093 3.430 -35.463 1.00 25.58 218 GLN A O 1
ATOM 1761 N N . ARG A 1 219 ? 4.101 2.490 -35.802 1.00 29.36 219 ARG A N 1
ATOM 1762 C CA . ARG A 1 219 ? 4.468 3.215 -37.011 1.00 29.36 219 ARG A CA 1
ATOM 1763 C C . ARG A 1 219 ? 3.688 2.554 -38.149 1.00 29.36 219 ARG A C 1
ATOM 1765 O O . ARG A 1 219 ? 4.259 1.878 -39.001 1.00 29.36 219 ARG A O 1
ATOM 1772 N N . THR A 1 220 ? 2.372 2.722 -38.162 1.00 28.88 220 THR A N 1
ATOM 1773 C CA . THR A 1 220 ? 1.671 2.872 -39.417 1.00 28.88 220 THR A CA 1
ATOM 1774 C C . THR A 1 220 ? 2.275 4.124 -40.020 1.00 28.88 220 THR A C 1
ATOM 1776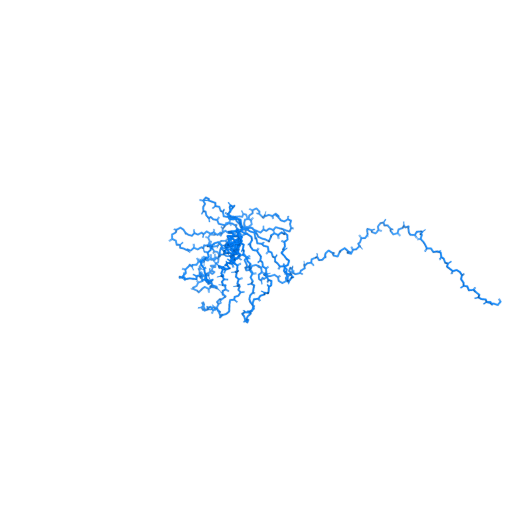 O O . THR A 1 220 ? 2.191 5.227 -39.488 1.00 28.88 220 THR A O 1
ATOM 1779 N N . LYS A 1 221 ? 3.050 3.883 -41.075 1.00 41.66 221 LYS A N 1
ATOM 1780 C CA . LYS A 1 221 ? 3.405 4.882 -42.064 1.00 41.66 221 LYS A CA 1
ATOM 1781 C C . LYS A 1 221 ? 2.125 5.621 -42.447 1.00 41.66 221 LYS A C 1
ATOM 1783 O O . LYS A 1 221 ? 1.379 5.134 -43.284 1.00 41.66 221 LYS A O 1
ATOM 1788 N N . GLU A 1 222 ? 1.910 6.789 -41.877 1.00 32.22 222 GLU A N 1
ATOM 1789 C CA . GLU A 1 222 ? 1.185 7.840 -42.568 1.00 32.22 222 GLU A CA 1
ATOM 1790 C C . GLU A 1 222 ? 2.251 8.852 -42.959 1.00 32.22 222 GLU A C 1
ATOM 1792 O O . GLU A 1 222 ? 2.636 9.751 -42.213 1.00 32.22 222 GLU A O 1
ATOM 1797 N N . LEU A 1 223 ? 2.838 8.588 -44.133 1.00 35.88 223 LEU A N 1
ATOM 1798 C CA . LEU A 1 223 ? 3.413 9.666 -44.919 1.00 35.88 223 LEU A CA 1
ATOM 1799 C C . LEU A 1 223 ? 2.321 10.736 -45.061 1.00 35.88 223 LEU A C 1
ATOM 1801 O O . LEU A 1 223 ? 1.180 10.367 -45.335 1.00 35.88 223 LEU A O 1
ATOM 1805 N N . PRO A 1 224 ? 2.635 12.028 -44.896 1.00 35.22 224 PRO A N 1
ATOM 1806 C CA . PRO A 1 224 ? 1.666 13.069 -45.189 1.00 35.22 224 PRO A CA 1
ATOM 1807 C C . PRO A 1 224 ? 1.212 12.938 -46.648 1.00 35.22 224 PRO A C 1
ATOM 1809 O O . PRO A 1 224 ? 2.042 12.787 -47.547 1.00 35.22 224 PRO A O 1
ATOM 1812 N N . ASP A 1 225 ? -0.097 13.048 -46.876 1.00 43.31 225 ASP A N 1
ATOM 1813 C CA . ASP A 1 225 ? -0.770 12.975 -48.185 1.00 43.31 225 ASP A CA 1
ATOM 1814 C C . ASP A 1 225 ? -0.303 14.037 -49.210 1.00 43.31 225 ASP A C 1
ATOM 1816 O O . ASP A 1 225 ? -0.821 14.121 -50.322 1.00 43.31 225 ASP A O 1
ATOM 1820 N N . SER A 1 226 ? 0.714 14.839 -48.884 1.00 43.56 226 SER A N 1
ATOM 1821 C CA . SER A 1 226 ? 1.289 15.883 -49.734 1.00 43.56 226 SER A CA 1
ATOM 1822 C C . SER A 1 226 ? 2.447 15.427 -50.636 1.00 43.56 226 SER A C 1
ATOM 1824 O O . SER A 1 226 ? 3.134 16.268 -51.213 1.00 43.56 226 SER A O 1
ATOM 1826 N N . LEU A 1 227 ? 2.665 14.118 -50.811 1.00 39.72 227 LEU A N 1
ATOM 1827 C CA . LEU A 1 227 ? 3.654 13.576 -51.763 1.00 39.72 227 LEU A CA 1
ATOM 1828 C C . LEU A 1 227 ? 3.063 12.619 -52.819 1.00 39.72 227 LEU A C 1
ATOM 1830 O O . LEU A 1 227 ? 3.815 11.934 -53.509 1.00 39.72 227 LEU A O 1
ATOM 1834 N N . SER A 1 228 ? 1.737 12.598 -53.003 1.00 41.25 228 SER A N 1
ATOM 1835 C CA . SER A 1 228 ? 1.063 11.739 -53.998 1.00 41.25 228 SER A CA 1
ATOM 1836 C C . SER A 1 228 ? 1.160 12.223 -55.456 1.00 41.25 228 SER A C 1
ATOM 1838 O O . SER A 1 228 ? 0.734 11.515 -56.365 1.00 41.25 228 SER A O 1
ATOM 1840 N N . GLU A 1 229 ? 1.809 13.357 -55.730 1.00 43.72 229 GLU A N 1
ATOM 1841 C CA . GLU A 1 229 ? 2.139 13.784 -57.094 1.00 43.72 229 GLU A CA 1
ATOM 1842 C C . GLU A 1 229 ? 3.654 13.818 -57.310 1.00 43.72 229 GLU A C 1
ATOM 1844 O O . GLU A 1 229 ? 4.284 14.868 -57.184 1.00 43.72 229 GLU A O 1
ATOM 1849 N N . LYS A 1 230 ? 4.236 12.653 -57.631 1.00 44.69 230 LYS A N 1
ATOM 1850 C CA . LYS A 1 230 ? 5.348 12.441 -58.593 1.00 44.69 230 LYS A CA 1
ATOM 1851 C C . LYS A 1 230 ? 6.023 11.080 -58.369 1.00 44.69 230 LYS A C 1
ATOM 1853 O O . LYS A 1 230 ? 7.213 11.003 -58.076 1.00 44.69 230 LYS A O 1
ATOM 1858 N N . GLU A 1 231 ? 5.311 9.983 -58.616 1.00 34.69 231 GLU A N 1
ATOM 1859 C CA . GLU A 1 231 ? 5.975 8.710 -58.933 1.00 34.69 231 GLU A CA 1
ATOM 1860 C C . GLU A 1 231 ? 6.153 8.582 -60.446 1.00 34.69 231 GLU A C 1
ATOM 1862 O O . GLU A 1 231 ? 5.384 7.951 -61.164 1.00 34.69 231 GLU A O 1
ATOM 1867 N N . GLY A 1 232 ? 7.199 9.240 -60.940 1.00 38.59 232 GLY A N 1
ATOM 1868 C CA . GLY A 1 232 ? 7.638 9.165 -62.326 1.00 38.59 232 GLY A CA 1
ATOM 1869 C C . GLY A 1 232 ? 8.843 8.256 -62.532 1.00 38.59 232 GLY A C 1
ATOM 1870 O O . GLY A 1 232 ? 9.653 8.603 -63.370 1.00 38.59 232 GLY A O 1
ATOM 1871 N N . TRP A 1 233 ? 9.029 7.152 -61.794 1.00 31.86 233 TRP A N 1
ATOM 1872 C CA . TRP A 1 233 ? 10.154 6.233 -62.049 1.00 31.86 233 TRP A CA 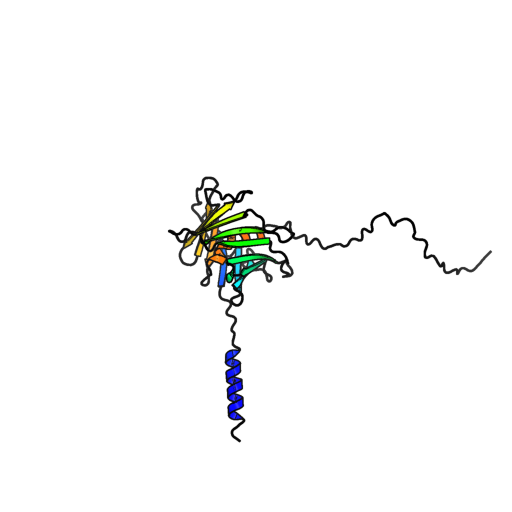1
ATOM 1873 C C . TRP A 1 233 ? 9.859 4.782 -61.640 1.00 31.86 233 TRP A C 1
ATOM 1875 O O . TRP A 1 233 ? 10.160 4.381 -60.522 1.00 31.86 233 TRP A O 1
ATOM 1885 N N . ARG A 1 234 ? 9.344 3.981 -62.588 1.00 33.31 234 ARG A N 1
ATOM 1886 C CA . ARG A 1 234 ? 9.860 2.652 -63.010 1.00 33.31 234 ARG A CA 1
ATOM 1887 C C . ARG A 1 234 ? 8.783 1.860 -63.763 1.00 33.31 234 ARG A C 1
ATOM 1889 O O . ARG A 1 234 ? 8.020 1.104 -63.177 1.00 33.31 234 ARG A O 1
ATOM 1896 N N . SER A 1 235 ? 8.815 1.920 -65.094 1.00 34.34 235 SER A N 1
ATOM 1897 C CA . SER A 1 235 ? 8.342 0.801 -65.918 1.00 34.34 235 SER A CA 1
ATOM 1898 C C . SER A 1 235 ? 9.328 0.529 -67.055 1.00 34.34 235 SER A C 1
ATOM 1900 O O . SER A 1 235 ? 9.143 0.970 -68.188 1.00 34.34 235 SER A O 1
ATOM 1902 N N . SER A 1 236 ? 10.395 -0.217 -66.779 1.00 36.59 236 SER A N 1
ATOM 1903 C CA . SER A 1 236 ? 11.084 -0.963 -67.833 1.00 36.59 236 SER A CA 1
ATOM 1904 C C . SER A 1 236 ? 10.278 -2.236 -68.102 1.00 36.59 236 SER A C 1
ATOM 1906 O O . SER A 1 236 ? 10.457 -3.268 -67.458 1.00 36.59 236 SER A O 1
ATOM 1908 N N . LYS A 1 237 ? 9.333 -2.151 -69.047 1.00 36.53 237 LYS A N 1
ATOM 1909 C CA . LYS A 1 237 ? 8.657 -3.328 -69.604 1.00 36.53 237 LYS A CA 1
ATOM 1910 C C . LYS A 1 237 ? 9.687 -4.207 -70.314 1.00 36.53 237 LYS A C 1
ATOM 1912 O O . LYS A 1 237 ? 10.339 -3.779 -71.264 1.00 36.53 237 LYS A O 1
ATOM 1917 N N . LYS A 1 238 ? 9.779 -5.459 -69.872 1.00 34.03 238 LYS A N 1
ATOM 1918 C CA . LYS A 1 238 ? 10.362 -6.570 -70.624 1.00 34.03 238 LYS A CA 1
ATOM 1919 C C . LYS A 1 238 ? 9.400 -6.869 -71.785 1.00 34.03 238 LYS A C 1
ATOM 1921 O O . LYS A 1 238 ? 8.255 -7.236 -71.543 1.00 34.03 238 LYS A O 1
ATOM 1926 N N . LYS A 1 239 ? 9.832 -6.638 -73.027 1.00 36.84 239 LYS A N 1
ATOM 1927 C CA . LYS A 1 239 ? 9.082 -6.960 -74.250 1.00 36.84 239 LYS A CA 1
ATOM 1928 C C . LYS A 1 239 ? 9.494 -8.359 -74.704 1.00 36.84 239 LYS A C 1
ATOM 1930 O O . LYS A 1 239 ? 10.600 -8.523 -75.206 1.00 36.84 239 LYS A O 1
ATOM 1935 N N . VAL A 1 240 ? 8.621 -9.343 -74.514 1.00 40.59 240 VAL A N 1
ATOM 1936 C CA . VAL A 1 240 ? 8.661 -10.621 -75.236 1.00 40.59 240 VAL A CA 1
ATOM 1937 C C . VAL A 1 240 ? 7.219 -11.006 -75.538 1.00 40.59 240 VAL A C 1
ATOM 1939 O O . VAL A 1 240 ? 6.508 -11.410 -74.630 1.00 40.59 240 VAL A O 1
ATOM 1942 N N . GLU A 1 241 ? 6.815 -10.856 -76.798 1.00 36.12 241 GLU A N 1
ATOM 1943 C CA . GLU A 1 241 ? 5.838 -11.738 -77.446 1.00 36.12 241 GLU A CA 1
ATOM 1944 C C . GLU A 1 241 ? 5.998 -11.635 -78.978 1.00 36.12 241 GLU A C 1
ATOM 1946 O O . GLU A 1 241 ? 5.770 -10.591 -79.590 1.00 36.12 241 GLU A O 1
ATOM 1951 N N . LEU A 1 242 ? 6.545 -12.721 -79.537 1.00 36.44 242 LEU A N 1
ATOM 1952 C CA . LEU A 1 242 ? 6.097 -13.445 -80.742 1.00 36.44 242 LEU A CA 1
ATOM 1953 C C . LEU A 1 242 ? 4.549 -13.554 -80.754 1.00 36.44 242 LEU A C 1
ATOM 1955 O O . LEU A 1 242 ? 3.986 -13.638 -79.674 1.00 36.44 242 LEU A O 1
ATOM 1959 N N . GLU A 1 243 ? 3.751 -13.652 -81.821 1.00 36.66 243 GLU A N 1
ATOM 1960 C CA . GLU A 1 243 ? 3.860 -13.821 -83.282 1.00 36.66 243 GLU A CA 1
ATOM 1961 C C . GLU A 1 243 ? 2.391 -13.850 -83.822 1.00 36.66 243 GLU A C 1
ATOM 1963 O O . GLU A 1 243 ? 1.498 -14.178 -83.039 1.00 36.66 243 GLU A O 1
ATOM 1968 N N . LYS A 1 244 ? 2.173 -13.657 -85.143 1.00 36.12 244 LYS A N 1
ATOM 1969 C CA . LYS A 1 244 ? 0.940 -13.953 -85.948 1.00 36.12 244 LYS A CA 1
ATOM 1970 C C . LYS A 1 244 ? -0.204 -12.921 -85.841 1.00 36.12 244 LYS A C 1
ATOM 1972 O O . LYS A 1 244 ? -0.516 -12.473 -84.748 1.00 36.12 244 LYS A O 1
ATOM 1977 N N . GLU A 1 245 ? -0.871 -12.462 -86.902 1.00 33.81 245 GLU A N 1
ATOM 1978 C CA . GLU A 1 245 ? -1.025 -12.858 -88.321 1.00 33.81 245 GLU A CA 1
ATOM 1979 C C . GLU A 1 245 ? -0.778 -11.677 -89.276 1.00 33.81 245 GLU A C 1
ATOM 1981 O O . GLU A 1 245 ? -0.972 -10.513 -88.851 1.00 33.81 245 GLU A O 1
#